Protein AF-A0A7G2IJR8-F1 (afdb_monomer_lite)

Radius of gyration: 17.32 Å; chains: 1; bounding box: 52×27×46 Å

Sequence (190 aa):
MGIRRYGFHGTSHKYVSSQLAEKLGVPLSALRVVCCHLGNGSSICAIKGGQSVNTSMGFTPQSGVMMGTRSGDIDPSILPWIALREGKTPQQLNQLLNNESGLLGVSGISPDYRDVEHAADTGNHQAALALTLFAERIRATIGSYIMQMGGLDALVFTGGIGENSARARAAICRNLNFLGLAVDEEKKSA

Secondary structure (DSSP, 8-state):
-------S-HHHHHHHHHHHHHHHTS-GGG-EEEEEE-SSS-EEEEEETTEEEEES--SSTTSSS--SS---S--TTHHHHHHHHH---HHHHHHHHHHSSHHHHHHSS-SSHHHHHHHHHTT-HHHHHHHHHHHHHHHHHHHHHHHHHTS-SEEEEEHHHHHH-HHHHHHHHTT-GGGT----GGG---

Organism: Citrobacter freundii (NCBI:txid546)

Foldseek 3Di:
DPFKFDADPPVVVLVVLCVVCVVVVHDSLCFFEWEWAADQQTKIFTRHRSDGPDMQGMSHSQAAAFHLAAAHDDDPVVQVVCCVVVVDDPVRSVCNRRGCHGLCVQQVFGSGLVRLVVCVVVPRPSSVVRLLRRLVRLLVVVVVSCVVNVHHDYYHFHHDCRPQPPPSVCSNCPPVVVRVDDDPPVPSDD

InterPro domains:
  IPR000890 Aliphatic acid kinase, short-chain [PF00871] (2-188)
  IPR000890 Aliphatic acid kinase, short-chain [PR00471] (3-16)
  IPR000890 Aliphatic acid kinase, short-chain [PR00471] (33-54)
  IPR000890 Aliphatic acid kinase, short-chain [PR00471] (130-143)
  IPR000890 Aliphatic acid kinase, short-chain [PR00471] (152-168)
  IPR000890 Aliphatic acid kinase, short-chain [PTHR21060] (1-188)
  IPR004372 Acetate/propionate kinase [MF_00020] (1-190)
  IPR023865 Aliphatic acid kinase, short-chain, conserved site [PS01076] (33-50)
  IPR043129 ATPase, nucleotide binding domain [SSF53067] (2-188)

pLDDT: m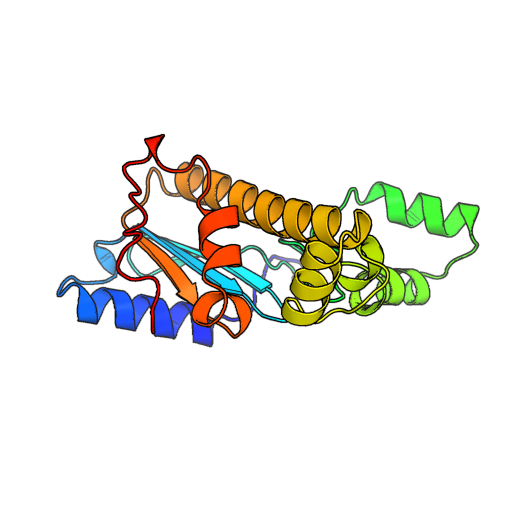ean 94.62, std 10.51, range [36.19, 98.88]

Structure (mmCIF, N/CA/C/O backbone):
data_AF-A0A7G2IJR8-F1
#
_entry.id   AF-A0A7G2IJR8-F1
#
loop_
_atom_site.group_PDB
_atom_site.id
_atom_site.type_symbol
_atom_site.label_atom_id
_atom_site.label_alt_id
_atom_site.label_comp_id
_atom_site.label_asym_id
_atom_site.label_entity_id
_atom_site.label_seq_id
_atom_site.pdbx_PDB_ins_code
_atom_site.Cartn_x
_atom_site.Cartn_y
_atom_site.Cartn_z
_atom_site.occupancy
_atom_site.B_iso_or_equiv
_atom_site.auth_seq_id
_atom_site.auth_comp_id
_atom_site.auth_asym_id
_atom_site.auth_atom_id
_atom_site.pdbx_PDB_model_num
ATOM 1 N N . MET A 1 1 ? 22.536 3.040 14.653 1.00 66.06 1 MET A N 1
ATOM 2 C CA . MET A 1 1 ? 22.171 3.475 13.283 1.00 66.06 1 MET A CA 1
ATOM 3 C C . MET A 1 1 ? 20.700 3.876 13.102 1.00 66.06 1 MET A C 1
ATOM 5 O O . MET A 1 1 ? 20.373 4.310 12.013 1.00 66.06 1 MET A O 1
ATOM 9 N N . GLY A 1 2 ? 19.803 3.801 14.100 1.00 91.44 2 GLY A N 1
ATOM 10 C CA . GLY A 1 2 ? 18.443 4.372 13.968 1.00 91.44 2 GLY A CA 1
ATOM 11 C C . GLY A 1 2 ? 17.563 3.772 12.857 1.00 91.44 2 GLY A C 1
ATOM 12 O O . GLY A 1 2 ? 16.502 4.312 12.572 1.00 91.44 2 GLY A O 1
ATOM 13 N N . ILE A 1 3 ? 17.983 2.664 12.236 1.00 96.56 3 ILE A N 1
ATOM 14 C CA . ILE A 1 3 ? 17.250 1.991 11.162 1.00 96.56 3 ILE A CA 1
ATOM 15 C C . ILE A 1 3 ? 16.033 1.314 11.777 1.00 96.56 3 ILE A C 1
ATOM 17 O O . ILE A 1 3 ? 16.154 0.394 12.584 1.00 96.56 3 ILE A O 1
ATOM 21 N N . ARG A 1 4 ? 14.858 1.802 11.400 1.00 97.19 4 ARG A N 1
ATOM 22 C CA . ARG A 1 4 ? 13.568 1.294 11.852 1.00 9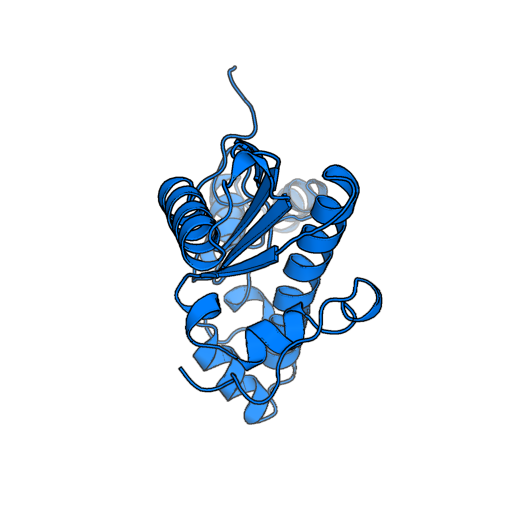7.19 4 ARG A CA 1
ATOM 23 C C . ARG A 1 4 ? 12.487 1.663 10.851 1.00 97.19 4 ARG A C 1
ATOM 25 O O . ARG A 1 4 ? 12.683 2.506 9.977 1.00 97.19 4 ARG A O 1
ATOM 32 N N . ARG A 1 5 ? 11.313 1.067 11.028 1.00 97.81 5 ARG A N 1
ATOM 33 C CA . ARG A 1 5 ? 10.088 1.547 10.394 1.00 97.81 5 ARG A CA 1
ATOM 34 C C . ARG A 1 5 ? 9.720 2.916 10.979 1.00 97.81 5 ARG A C 1
ATOM 36 O O . ARG A 1 5 ? 9.628 3.053 12.203 1.00 97.81 5 ARG A O 1
ATOM 43 N N . TYR A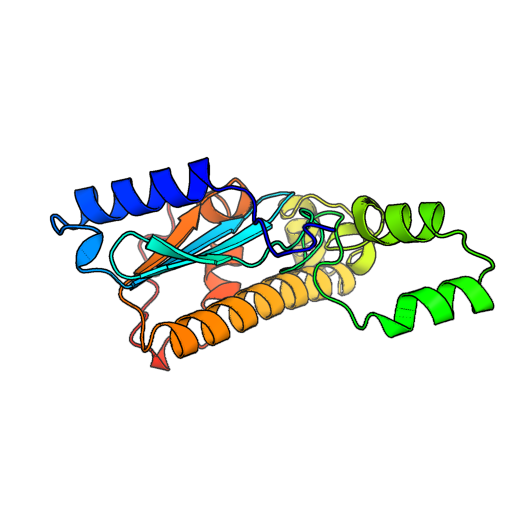 1 6 ? 9.529 3.896 10.099 1.00 98.25 6 TYR A N 1
ATOM 44 C CA . TYR A 1 6 ? 9.008 5.224 10.429 1.00 98.25 6 TYR A CA 1
ATOM 45 C C . TYR A 1 6 ? 7.553 5.358 9.981 1.00 98.25 6 TYR A C 1
ATOM 47 O O . TYR A 1 6 ? 6.701 5.732 10.782 1.00 98.25 6 TYR A O 1
ATOM 55 N N . GLY A 1 7 ? 7.268 4.986 8.731 1.00 98.00 7 GLY A N 1
ATOM 56 C CA . GLY A 1 7 ? 5.958 5.191 8.123 1.00 98.00 7 GLY A CA 1
ATOM 57 C C . GLY A 1 7 ? 5.725 6.625 7.645 1.00 98.00 7 GLY A C 1
ATOM 58 O O . GLY A 1 7 ? 6.375 7.570 8.085 1.00 98.00 7 GLY A O 1
ATOM 59 N N . PHE A 1 8 ? 4.787 6.779 6.710 1.00 98.69 8 PHE A N 1
ATOM 60 C CA . PHE A 1 8 ? 4.453 8.060 6.081 1.00 98.69 8 PHE A CA 1
ATOM 61 C C . PHE A 1 8 ? 2.939 8.164 5.846 1.00 98.69 8 PHE A C 1
ATOM 63 O O . PHE A 1 8 ? 2.191 7.213 6.079 1.00 98.69 8 PHE A O 1
ATOM 70 N N . HIS A 1 9 ? 2.492 9.341 5.402 1.00 98.62 9 HIS A N 1
ATOM 71 C CA . HIS A 1 9 ? 1.081 9.757 5.370 1.00 98.62 9 HIS A CA 1
ATOM 72 C C . HIS A 1 9 ? 0.430 9.856 6.762 1.00 98.62 9 HIS A C 1
ATOM 74 O O . HIS A 1 9 ? -0.789 9.788 6.886 1.00 98.62 9 HIS A O 1
ATOM 80 N N . GLY A 1 10 ? 1.228 10.069 7.818 1.00 98.06 10 GLY A N 1
ATOM 81 C CA . GLY A 1 10 ? 0.739 10.149 9.199 1.00 98.06 10 GLY A CA 1
ATOM 82 C C . GLY A 1 10 ? -0.349 11.208 9.409 1.00 98.06 10 GLY A C 1
ATOM 83 O O . GLY A 1 10 ? -1.343 10.926 10.068 1.00 98.06 10 GLY A O 1
ATOM 84 N N . THR A 1 11 ? -0.217 12.389 8.793 1.00 98.31 11 THR A N 1
ATOM 85 C CA . THR A 1 11 ? -1.246 13.443 8.856 1.00 98.31 11 THR A CA 1
ATOM 86 C C . THR A 1 11 ? -2.567 12.995 8.235 1.00 98.31 11 THR A C 1
ATOM 88 O O . THR A 1 11 ? -3.612 13.213 8.839 1.00 98.31 11 THR A O 1
ATOM 91 N N . SER A 1 12 ? -2.527 12.329 7.074 1.00 98.44 12 SER A N 1
ATOM 92 C CA . SER A 1 12 ? -3.737 11.817 6.419 1.00 98.44 12 SER A CA 1
ATOM 93 C C . SER A 1 12 ? -4.387 10.719 7.257 1.00 98.44 12 SER A C 1
ATOM 95 O O . SER A 1 12 ? -5.558 10.852 7.596 1.00 98.44 12 SER A O 1
ATOM 97 N N . HIS A 1 13 ? -3.620 9.705 7.681 1.00 98.56 13 HIS A N 1
ATOM 98 C CA . HIS A 1 13 ? -4.116 8.614 8.532 1.00 98.56 13 HIS A CA 1
ATOM 99 C C . HIS A 1 13 ? -4.736 9.134 9.831 1.00 98.56 13 HIS A C 1
ATOM 101 O O . HIS A 1 13 ? -5.838 8.728 10.200 1.00 98.56 13 HIS A O 1
ATOM 107 N N . LYS A 1 14 ? -4.063 10.078 10.501 1.00 98.00 14 LYS A N 1
ATOM 108 C CA . LYS A 1 14 ? -4.577 10.724 11.713 1.00 98.00 14 LYS A CA 1
ATOM 109 C C . LYS A 1 14 ? -5.890 11.450 11.428 1.00 98.00 14 LYS A C 1
ATOM 111 O O . LYS A 1 14 ? -6.868 11.193 12.117 1.00 98.00 14 LYS A O 1
ATOM 116 N N . TYR A 1 15 ? -5.921 12.306 10.409 1.00 98.12 15 TYR A N 1
ATOM 117 C CA . TYR A 1 15 ? -7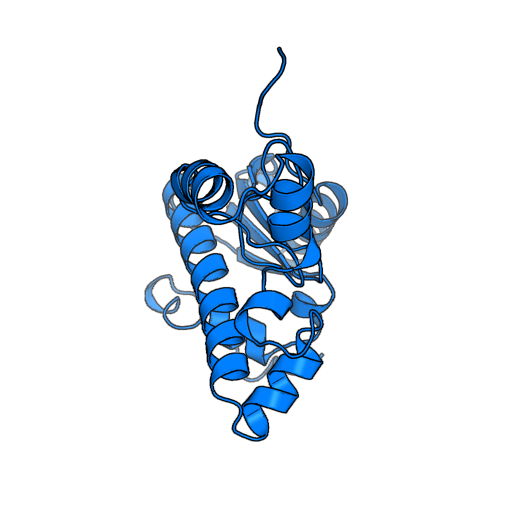.100 13.100 10.070 1.00 98.12 15 TYR A CA 1
ATOM 118 C C . TYR A 1 15 ? -8.326 12.228 9.776 1.00 98.12 15 TYR A C 1
ATOM 120 O O . TYR A 1 15 ? -9.354 12.378 10.431 1.00 98.12 15 TYR A O 1
ATOM 128 N N . VAL A 1 16 ? -8.216 11.268 8.855 1.00 97.69 16 VAL A N 1
ATOM 129 C CA . VAL A 1 16 ? -9.385 10.481 8.426 1.00 97.69 16 VAL A CA 1
ATOM 130 C C . VAL A 1 16 ? -9.886 9.526 9.506 1.00 97.69 16 VAL A C 1
ATOM 132 O O . VAL A 1 16 ? -11.087 9.289 9.599 1.00 97.69 16 VAL A O 1
ATOM 135 N N . SER A 1 17 ? -8.996 9.018 10.365 1.00 97.12 17 SER A N 1
ATOM 136 C CA . SER A 1 17 ? -9.407 8.210 11.518 1.00 97.12 17 SER A CA 1
ATOM 137 C C . SER A 1 17 ? -10.171 9.035 12.560 1.00 97.12 17 SER A C 1
ATOM 139 O O . SER A 1 17 ? -11.177 8.563 13.086 1.00 97.12 17 SER A O 1
ATOM 141 N N . SER A 1 18 ? -9.769 10.288 12.799 1.00 97.00 18 SER A N 1
ATOM 142 C CA . SER A 1 18 ? -10.520 11.212 13.655 1.00 97.00 18 SER A CA 1
ATOM 143 C C . SER A 1 18 ? -11.887 11.560 13.063 1.00 97.00 18 SER A C 1
ATOM 145 O O . SER A 1 18 ? -12.883 11.479 13.776 1.00 97.00 18 SER A O 1
ATOM 147 N N . GLN A 1 19 ? -11.955 11.868 11.761 1.00 97.88 19 GLN A N 1
ATOM 148 C CA . GLN A 1 19 ? -13.231 12.143 11.084 1.00 97.88 19 GLN A CA 1
ATOM 149 C C . GLN A 1 19 ? -14.177 10.936 11.120 1.00 97.88 19 GLN A C 1
ATOM 151 O O . GLN A 1 19 ? -15.385 11.102 11.275 1.00 97.88 19 GLN A O 1
ATOM 156 N N . LEU A 1 20 ? -13.650 9.712 10.990 1.00 96.69 20 LEU A N 1
ATOM 157 C CA . LEU A 1 20 ? -14.445 8.493 11.140 1.00 96.69 20 LEU A CA 1
ATOM 158 C C . LEU A 1 20 ? -15.064 8.407 12.541 1.00 96.69 20 LEU A C 1
ATOM 160 O O . LEU A 1 20 ? -16.259 8.154 12.656 1.00 96.69 20 LEU A O 1
ATOM 164 N N . ALA A 1 21 ? -14.262 8.606 13.590 1.00 96.94 21 ALA A N 1
ATOM 165 C CA . ALA A 1 21 ? -14.729 8.545 14.974 1.00 96.94 21 ALA A CA 1
ATOM 166 C C . ALA A 1 21 ? -15.828 9.586 15.251 1.00 96.94 21 ALA A C 1
ATOM 168 O O . ALA A 1 21 ? -16.873 9.246 15.805 1.00 96.94 21 ALA A O 1
ATOM 169 N N . GLU A 1 22 ? -15.633 10.822 14.780 1.00 97.12 22 GLU A N 1
ATOM 170 C CA . GLU A 1 22 ? -16.641 11.887 14.846 1.00 97.12 22 GLU A CA 1
ATOM 171 C C . GLU A 1 22 ? -17.940 11.474 14.140 1.00 97.12 22 GLU A C 1
ATOM 173 O O . GLU A 1 22 ? -19.017 11.542 14.730 1.00 97.12 22 GLU A O 1
ATOM 178 N N . LYS A 1 23 ? -17.842 10.956 12.909 1.00 95.69 23 LYS A N 1
ATOM 179 C CA . LYS A 1 23 ? -18.999 10.520 12.116 1.00 95.69 23 LYS A CA 1
ATOM 180 C C . LYS A 1 23 ? -19.767 9.360 12.753 1.00 95.69 23 LYS A C 1
ATOM 182 O O . LYS A 1 23 ? -20.978 9.265 12.577 1.00 95.69 23 LYS A O 1
ATOM 187 N N . LEU A 1 24 ? -19.074 8.468 13.458 1.00 94.69 24 LEU A N 1
ATOM 188 C CA . LEU A 1 24 ? -19.683 7.337 14.160 1.00 94.69 24 LEU A CA 1
ATOM 189 C C . LEU A 1 24 ? -20.209 7.706 15.556 1.00 94.69 24 LEU A C 1
ATOM 191 O O . LEU A 1 24 ? -20.893 6.890 16.168 1.00 94.69 24 LEU A O 1
ATOM 195 N N . GLY A 1 25 ? -19.896 8.899 16.074 1.00 96.94 25 GLY A N 1
ATOM 196 C CA . GLY A 1 25 ? -20.295 9.316 17.420 1.00 96.94 25 GLY A CA 1
ATOM 197 C C . GLY A 1 25 ? -19.643 8.494 18.538 1.00 96.94 25 GLY A C 1
ATOM 198 O O . GLY A 1 25 ? -20.196 8.398 19.632 1.00 96.94 25 GLY A O 1
ATOM 199 N N . VAL A 1 26 ? -18.482 7.883 18.277 1.00 97.00 26 VAL A N 1
ATOM 200 C CA . VAL A 1 26 ? -17.744 7.054 19.245 1.00 97.00 26 VAL A CA 1
ATOM 201 C C . VAL A 1 26 ? -16.284 7.497 19.319 1.00 97.00 26 VAL A C 1
ATOM 203 O O . VAL A 1 26 ? -15.721 7.939 18.318 1.00 97.00 26 VAL A O 1
ATOM 206 N N . PRO A 1 27 ? -15.619 7.383 20.480 1.00 97.38 27 PRO A N 1
ATOM 207 C CA . PRO A 1 27 ? -14.219 7.766 20.583 1.00 97.38 27 PRO A CA 1
ATOM 208 C C . PRO A 1 27 ? -13.331 6.820 19.763 1.00 97.38 27 PRO A C 1
ATOM 210 O O . PRO A 1 27 ? -13.512 5.604 19.784 1.00 97.38 27 PRO A O 1
ATOM 213 N N . LEU A 1 28 ? -12.296 7.359 19.107 1.00 96.38 28 LEU A N 1
ATOM 214 C CA . LEU A 1 28 ? -11.336 6.552 18.336 1.00 96.38 28 LEU A CA 1
ATOM 215 C C . LEU A 1 28 ? -10.614 5.499 19.204 1.00 96.38 28 LEU A C 1
ATOM 217 O O . LEU A 1 28 ? -10.156 4.475 18.697 1.00 96.38 28 LEU A O 1
ATOM 221 N N . SER A 1 29 ? -10.545 5.716 20.523 1.00 97.81 29 SER A N 1
ATOM 222 C CA . SER A 1 29 ? -10.024 4.745 21.494 1.00 97.81 29 SER A CA 1
ATOM 223 C C . SER A 1 29 ? -10.850 3.457 21.602 1.00 97.81 29 SER A C 1
ATOM 225 O O . SER A 1 29 ? -10.331 2.455 22.087 1.00 97.81 29 SER A O 1
ATOM 227 N N . ALA A 1 30 ? -12.095 3.456 21.124 1.00 97.31 30 ALA A N 1
ATOM 228 C CA . ALA A 1 30 ? -12.965 2.284 21.084 1.00 97.31 30 ALA A CA 1
ATOM 229 C C . ALA A 1 30 ? -12.900 1.518 19.748 1.00 97.31 30 ALA A C 1
ATOM 231 O O . ALA A 1 30 ? -13.608 0.528 19.592 1.00 97.31 30 ALA A O 1
ATOM 232 N N . LEU A 1 31 ? -12.080 1.960 18.785 1.00 97.56 31 LEU A N 1
ATOM 233 C CA . LEU A 1 31 ? -12.084 1.435 17.417 1.00 97.56 31 LEU A CA 1
ATOM 234 C C . LEU A 1 31 ? -10.783 0.713 17.030 1.00 97.56 31 LEU A C 1
ATOM 236 O O . LEU A 1 31 ? -9.675 1.079 17.443 1.00 97.56 31 LEU A O 1
ATOM 240 N N . ARG A 1 32 ? -10.935 -0.281 16.153 1.00 97.75 32 ARG A N 1
ATOM 241 C CA . ARG A 1 32 ? -9.904 -0.922 15.328 1.00 97.75 32 ARG A CA 1
ATOM 242 C C . ARG A 1 32 ? -10.160 -0.546 13.873 1.00 97.75 32 ARG A C 1
ATOM 244 O O . ARG A 1 32 ? -11.121 -1.001 13.255 1.00 97.75 32 ARG A O 1
ATOM 251 N N . VAL A 1 33 ? -9.297 0.288 13.319 1.00 98.00 33 VAL A N 1
ATOM 252 C CA . VAL A 1 33 ? -9.458 0.870 11.988 1.00 98.00 33 VAL A CA 1
ATOM 253 C C . VAL A 1 33 ? -8.285 0.461 11.114 1.00 98.00 33 VAL A C 1
ATOM 255 O O . VAL A 1 33 ? -7.129 0.591 11.515 1.00 98.00 33 VAL A O 1
ATOM 258 N N . VAL A 1 34 ? -8.571 0.008 9.897 1.00 98.44 34 VAL A N 1
ATOM 259 C CA . VAL A 1 34 ? -7.568 -0.025 8.829 1.00 98.44 34 VAL A CA 1
ATOM 260 C C . VAL A 1 34 ? -7.823 1.159 7.909 1.00 98.44 34 VAL A C 1
ATOM 262 O O . VAL A 1 34 ? -8.907 1.299 7.352 1.00 98.44 34 VAL A O 1
ATOM 265 N N . CYS A 1 35 ? -6.825 2.023 7.759 1.00 98.38 35 CYS A N 1
ATOM 266 C CA . CYS A 1 35 ? -6.880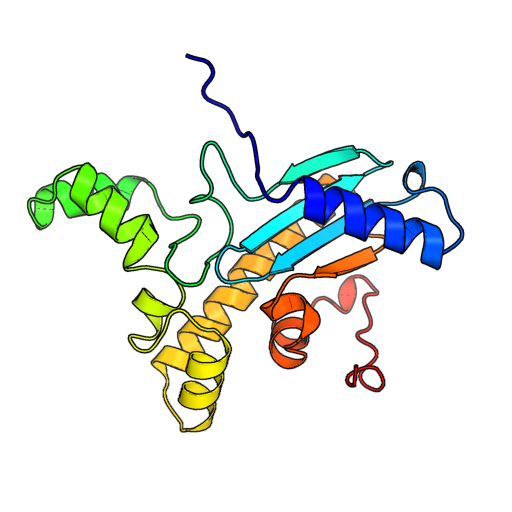 3.170 6.866 1.00 98.38 35 CYS A CA 1
ATOM 267 C C . CYS A 1 35 ? -6.012 2.931 5.630 1.00 98.38 35 CYS A C 1
ATOM 269 O O . CYS A 1 35 ? -4.817 2.654 5.738 1.00 98.38 35 CYS A O 1
ATOM 271 N N . CYS A 1 36 ? -6.612 3.058 4.454 1.00 98.69 36 CYS A N 1
ATOM 272 C CA . CYS A 1 36 ? -5.989 2.915 3.150 1.00 98.69 36 CYS A CA 1
ATOM 273 C C . CYS A 1 36 ? -5.861 4.299 2.503 1.00 98.69 36 CYS A C 1
ATOM 275 O O . CYS A 1 36 ? -6.810 4.793 1.894 1.00 98.69 36 CYS A O 1
ATOM 277 N N . HIS A 1 37 ? -4.684 4.919 2.619 1.00 98.75 37 HIS A N 1
ATOM 278 C CA . HIS A 1 37 ? -4.355 6.119 1.852 1.00 98.75 37 HIS A CA 1
ATOM 279 C C . HIS A 1 37 ? -3.836 5.685 0.483 1.00 98.75 37 HIS A C 1
ATOM 281 O O . HIS A 1 37 ? -2.708 5.197 0.380 1.00 98.75 37 HIS A O 1
ATOM 287 N N . LEU A 1 38 ? -4.665 5.829 -0.550 1.00 98.69 38 LEU A N 1
ATOM 288 C CA . LEU A 1 38 ? -4.390 5.347 -1.898 1.00 98.69 38 LEU A CA 1
ATOM 289 C C . LEU A 1 38 ? -4.255 6.524 -2.867 1.00 98.69 38 LEU A C 1
ATOM 291 O O . LEU A 1 38 ? -5.223 7.214 -3.183 1.00 98.69 38 LEU A O 1
ATOM 295 N N . GLY A 1 39 ? -3.043 6.727 -3.363 1.00 97.25 39 GLY A N 1
ATOM 296 C CA . GLY A 1 39 ? -2.689 7.711 -4.382 1.00 97.25 39 GLY A CA 1
ATOM 297 C C . GLY A 1 39 ? -1.467 7.233 -5.166 1.00 97.25 39 GLY A C 1
ATOM 298 O O . GLY A 1 39 ? -1.113 6.053 -5.111 1.00 97.25 39 GLY A O 1
ATOM 299 N N . ASN A 1 40 ? -0.772 8.144 -5.856 1.00 95.06 40 ASN A N 1
ATOM 300 C CA . ASN A 1 40 ? 0.464 7.782 -6.565 1.00 95.06 40 ASN A CA 1
ATOM 301 C C . ASN A 1 40 ? 1.524 7.206 -5.599 1.00 95.06 40 ASN A C 1
ATOM 303 O O . ASN A 1 40 ? 2.208 6.238 -5.916 1.00 95.06 40 ASN A O 1
ATOM 307 N N . GLY A 1 41 ? 1.588 7.738 -4.372 1.00 97.75 41 GLY A N 1
ATOM 308 C CA . GLY A 1 41 ? 2.126 7.029 -3.211 1.00 97.75 41 GLY A CA 1
ATOM 309 C C . GLY A 1 41 ? 0.984 6.441 -2.385 1.00 97.75 41 GLY A C 1
ATOM 310 O O . GLY A 1 41 ? 0.023 7.145 -2.092 1.00 97.75 41 GLY A O 1
ATOM 311 N N . SER A 1 42 ? 1.092 5.174 -1.984 1.00 98.69 42 SER A N 1
ATOM 312 C CA . SER A 1 42 ? 0.031 4.482 -1.244 1.00 98.69 42 SER A CA 1
ATOM 313 C C . SER A 1 42 ? 0.556 3.869 0.051 1.00 98.69 42 SER A C 1
ATOM 315 O O . SER A 1 42 ? 1.602 3.223 0.057 1.00 98.69 42 SER A O 1
ATOM 317 N N . SER A 1 43 ? -0.154 4.065 1.164 1.00 98.81 43 SER A N 1
ATOM 318 C CA . SER A 1 43 ? 0.174 3.406 2.432 1.00 98.81 43 SER A CA 1
ATOM 319 C C . SER A 1 43 ? -1.062 2.980 3.215 1.00 98.81 43 SER A C 1
ATOM 321 O O . SER A 1 43 ? -2.103 3.636 3.193 1.00 98.81 43 SER A O 1
ATOM 323 N N . ILE A 1 44 ? -0.923 1.866 3.929 1.00 98.88 44 ILE A N 1
ATOM 324 C CA . ILE A 1 44 ? -1.959 1.297 4.790 1.00 98.88 44 ILE A CA 1
ATOM 325 C C . ILE A 1 44 ? -1.537 1.497 6.243 1.00 98.88 44 ILE A C 1
ATOM 327 O O . ILE A 1 44 ? -0.357 1.352 6.566 1.00 98.88 44 ILE A O 1
ATOM 331 N N . CYS A 1 45 ? -2.474 1.828 7.121 1.00 98.88 45 CYS A N 1
ATOM 332 C CA . CYS A 1 45 ? -2.230 2.023 8.546 1.00 98.88 45 CYS A CA 1
ATOM 333 C C . CYS A 1 45 ? -3.232 1.220 9.374 1.00 98.88 45 CYS A C 1
ATOM 335 O O . CYS A 1 45 ? -4.432 1.265 9.110 1.00 98.88 45 CYS A O 1
ATOM 337 N N . ALA A 1 46 ? -2.733 0.493 10.369 1.00 98.75 46 ALA A N 1
ATOM 338 C CA . ALA A 1 46 ? -3.528 -0.161 11.396 1.00 98.75 46 ALA A CA 1
ATOM 339 C C . ALA A 1 46 ? -3.598 0.755 12.618 1.00 98.75 46 ALA A C 1
ATOM 341 O O . ALA A 1 46 ? -2.566 1.095 13.203 1.00 98.75 46 ALA A O 1
ATOM 342 N N . ILE A 1 47 ? -4.807 1.138 13.012 1.00 98.75 47 ILE A N 1
ATOM 343 C CA . ILE A 1 47 ? -5.067 2.028 14.139 1.00 98.75 47 ILE A CA 1
ATOM 344 C C . ILE A 1 47 ? -5.921 1.268 15.147 1.00 98.75 47 ILE A C 1
ATOM 346 O O . ILE A 1 47 ? -7.042 0.875 14.839 1.00 98.75 47 ILE A O 1
ATOM 350 N N . LYS A 1 48 ? -5.406 1.067 16.358 1.00 98.44 48 LYS A N 1
ATOM 351 C CA . LYS A 1 48 ? -6.112 0.372 17.438 1.00 98.44 48 LYS A CA 1
ATOM 352 C C . LYS A 1 48 ? -6.123 1.252 18.671 1.00 98.44 48 LYS A C 1
ATOM 354 O O . LYS A 1 48 ? -5.068 1.669 19.145 1.00 98.44 48 LYS A O 1
ATOM 359 N N . GLY A 1 49 ? -7.315 1.545 19.176 1.00 97.12 49 GLY A N 1
ATOM 360 C CA . GLY A 1 49 ? -7.471 2.365 20.371 1.00 97.12 49 GLY A CA 1
ATOM 361 C C . GLY A 1 49 ? -6.882 3.770 20.217 1.00 97.12 49 GLY A C 1
ATOM 362 O O . GLY A 1 49 ? -6.232 4.274 21.129 1.00 97.12 49 GLY A O 1
ATOM 363 N N . GLY A 1 50 ? -7.074 4.402 19.056 1.00 96.06 50 GLY A N 1
ATOM 364 C CA . GLY A 1 50 ? -6.554 5.747 18.783 1.00 96.06 50 GLY A CA 1
ATOM 365 C C . GLY A 1 50 ? -5.066 5.834 18.458 1.00 96.06 50 GLY A C 1
ATOM 366 O O . GLY A 1 50 ? -4.572 6.935 18.225 1.00 96.06 50 GLY A O 1
ATOM 367 N N . GLN A 1 51 ? -4.348 4.711 18.404 1.00 97.94 51 GLN A N 1
ATOM 368 C CA . GLN A 1 51 ? -2.911 4.692 18.143 1.00 97.94 51 GLN A CA 1
ATOM 369 C C . GLN A 1 51 ? -2.582 3.917 16.871 1.00 97.94 51 GLN A C 1
ATOM 371 O O . GLN A 1 51 ? -3.127 2.842 16.629 1.00 97.94 51 GLN A O 1
ATOM 376 N N . SER A 1 52 ? -1.654 4.449 16.074 1.00 98.25 52 SER A N 1
ATOM 377 C CA . SER A 1 52 ? -1.062 3.728 14.945 1.00 98.25 52 SER A CA 1
ATOM 378 C C . SER A 1 52 ? -0.205 2.579 15.475 1.00 98.25 52 SER A C 1
ATOM 380 O O . SER A 1 52 ? 0.886 2.814 15.993 1.00 98.25 52 SER A O 1
ATOM 382 N N . VAL A 1 53 ? -0.677 1.343 15.320 1.00 98.25 53 VAL A N 1
ATOM 383 C CA . VAL A 1 53 ? 0.025 0.131 15.775 1.00 98.25 53 VAL A CA 1
ATOM 384 C C . VAL A 1 53 ? 0.844 -0.532 14.667 1.00 98.25 53 VAL A C 1
ATOM 386 O O . VAL A 1 53 ? 1.793 -1.253 14.963 1.00 98.25 53 VAL A O 1
ATOM 389 N N . ASN A 1 54 ? 0.526 -0.270 13.393 1.00 98.38 54 ASN A N 1
ATOM 390 C CA . ASN A 1 54 ? 1.344 -0.684 12.251 1.00 98.38 54 ASN A CA 1
ATOM 391 C C . ASN A 1 54 ? 1.097 0.214 11.025 1.00 98.38 54 ASN A C 1
ATOM 393 O O . ASN A 1 54 ? 0.037 0.820 10.895 1.00 98.38 54 ASN A O 1
ATOM 397 N N . THR A 1 55 ? 2.060 0.289 10.107 1.00 98.69 55 THR A N 1
ATOM 398 C CA . THR A 1 55 ? 1.937 1.025 8.842 1.00 98.69 55 THR A CA 1
ATOM 399 C C . THR A 1 55 ? 2.807 0.413 7.747 1.00 98.69 55 THR A C 1
ATOM 401 O O . THR A 1 55 ? 3.884 -0.114 8.028 1.00 98.69 55 THR A O 1
ATOM 404 N N . SER A 1 56 ? 2.341 0.446 6.496 1.00 98.69 56 SER A N 1
ATOM 405 C CA . SER A 1 56 ? 2.924 -0.360 5.417 1.00 98.69 56 SER A CA 1
ATOM 406 C C . SER A 1 56 ? 4.267 0.176 4.939 1.00 98.69 56 SER A C 1
ATOM 408 O O . SER A 1 56 ? 5.159 -0.609 4.633 1.00 98.69 56 SER A O 1
ATOM 410 N N . MET A 1 57 ? 4.446 1.499 4.933 1.00 98.69 57 MET A N 1
ATOM 411 C CA . MET A 1 57 ? 5.729 2.103 4.581 1.00 98.69 57 MET A CA 1
ATOM 412 C C . MET A 1 57 ? 6.760 1.921 5.695 1.00 98.69 57 MET A C 1
ATOM 414 O O . MET A 1 57 ? 6.431 1.872 6.882 1.00 98.69 57 MET A O 1
ATOM 418 N N . GLY A 1 58 ? 8.016 1.783 5.281 1.00 98.12 58 GLY A N 1
ATOM 419 C CA . GLY A 1 58 ? 9.116 1.317 6.113 1.00 98.12 58 GLY A CA 1
ATOM 420 C C . GLY A 1 58 ? 9.997 2.445 6.636 1.00 98.12 58 GLY A C 1
ATOM 421 O O . GLY A 1 58 ? 9.528 3.449 7.177 1.00 98.12 58 GLY A O 1
ATOM 422 N N . PHE A 1 59 ? 11.305 2.245 6.474 1.00 98.00 59 PHE A N 1
ATOM 423 C CA . PHE A 1 59 ? 12.317 3.285 6.659 1.00 98.00 59 PHE A CA 1
ATOM 424 C C . PHE A 1 59 ? 12.139 4.428 5.644 1.00 98.00 59 PHE A C 1
ATOM 426 O O . PHE A 1 59 ? 12.305 5.595 5.982 1.00 98.00 59 PHE A O 1
ATOM 433 N N . THR A 1 60 ? 11.729 4.085 4.421 1.00 98.06 60 THR A N 1
ATOM 434 C CA . THR A 1 60 ? 11.402 5.016 3.335 1.00 98.06 60 THR A CA 1
ATOM 435 C C . THR A 1 60 ? 9.974 4.771 2.828 1.00 98.06 60 THR A C 1
ATOM 437 O O . THR A 1 60 ? 9.361 3.750 3.171 1.00 98.06 60 THR A O 1
ATOM 440 N N . PRO A 1 61 ? 9.441 5.655 1.966 1.00 98.12 61 PRO A N 1
ATOM 441 C CA . PRO A 1 61 ? 8.157 5.444 1.300 1.00 98.12 61 PRO A CA 1
ATOM 442 C C . PRO A 1 61 ? 8.134 4.310 0.258 1.00 98.12 61 PRO A C 1
ATOM 444 O O . PRO A 1 61 ? 7.139 4.184 -0.448 1.00 98.12 61 PRO A O 1
ATOM 447 N N . GLN A 1 62 ? 9.213 3.534 0.091 1.00 97.94 62 GLN A N 1
ATOM 448 C CA . GLN A 1 62 ? 9.285 2.472 -0.920 1.00 97.94 62 GLN A CA 1
ATOM 449 C C . GLN A 1 62 ? 8.563 1.188 -0.474 1.00 97.94 62 GLN A C 1
ATOM 451 O O . GLN A 1 62 ? 7.890 0.572 -1.294 1.00 97.94 62 GLN A O 1
ATOM 456 N N . SER A 1 63 ? 8.694 0.796 0.799 1.00 97.38 63 SER A N 1
ATOM 457 C CA . SER A 1 63 ? 8.142 -0.469 1.315 1.00 97.38 63 SER A CA 1
ATOM 458 C C . SER A 1 63 ? 6.615 -0.425 1.435 1.00 97.38 63 SER A C 1
ATOM 460 O O . SER A 1 63 ? 6.007 0.644 1.561 1.00 97.38 63 SER A O 1
ATOM 462 N N . GLY A 1 64 ? 5.999 -1.602 1.429 1.00 98.00 64 GLY A N 1
ATOM 463 C CA . GLY A 1 64 ? 4.574 -1.818 1.602 1.00 98.00 64 GLY A CA 1
ATOM 464 C C . GLY A 1 64 ? 3.898 -2.230 0.302 1.00 98.00 64 GLY A C 1
ATOM 465 O O . GLY A 1 64 ? 4.328 -3.149 -0.391 1.00 98.00 64 GLY A O 1
ATOM 466 N N . VAL A 1 65 ? 2.791 -1.567 -0.015 1.00 98.56 65 VAL A N 1
ATOM 467 C CA . VAL A 1 65 ? 1.961 -1.916 -1.172 1.00 98.56 65 VAL A CA 1
ATOM 468 C C . VAL A 1 65 ? 2.558 -1.394 -2.478 1.00 98.56 65 VAL A C 1
ATOM 470 O O . VAL A 1 65 ? 3.327 -0.433 -2.484 1.00 98.56 65 VAL A O 1
ATOM 473 N N . MET A 1 66 ? 2.164 -2.015 -3.591 1.00 98.50 66 MET A N 1
ATOM 474 C CA . MET A 1 66 ? 2.429 -1.498 -4.935 1.00 98.50 66 MET A CA 1
ATOM 475 C C . MET A 1 66 ? 1.857 -0.078 -5.079 1.00 98.50 66 MET A C 1
ATOM 477 O O . MET A 1 66 ? 0.776 0.209 -4.564 1.00 98.50 66 MET A O 1
ATOM 481 N N . MET A 1 67 ? 2.572 0.807 -5.776 1.00 98.69 67 MET A N 1
ATOM 482 C CA . MET A 1 67 ? 2.165 2.204 -5.992 1.00 98.69 67 MET A CA 1
ATOM 483 C C . MET A 1 67 ? 2.248 2.563 -7.484 1.00 98.69 67 MET A C 1
ATOM 485 O O . MET A 1 67 ? 2.418 1.670 -8.310 1.00 98.69 67 MET A O 1
ATOM 489 N N . GLY A 1 68 ? 2.142 3.846 -7.851 1.00 98.56 68 GLY A N 1
ATOM 490 C CA . GLY A 1 68 ? 2.182 4.252 -9.263 1.00 98.56 68 GLY A CA 1
ATOM 491 C C . GLY A 1 68 ? 3.501 3.889 -9.947 1.00 98.56 68 GLY A C 1
ATOM 492 O O . GLY A 1 68 ? 3.503 3.141 -10.918 1.00 98.56 68 GLY A O 1
ATOM 493 N N . THR A 1 69 ? 4.627 4.345 -9.393 1.00 98.75 69 THR A N 1
ATOM 494 C CA . THR A 1 69 ? 5.978 4.031 -9.909 1.00 98.75 69 THR A CA 1
ATOM 495 C C . THR A 1 69 ? 6.837 3.203 -8.955 1.00 98.75 69 THR A C 1
ATOM 497 O O . THR A 1 69 ? 7.935 2.778 -9.315 1.00 98.75 69 THR A O 1
ATOM 500 N N . ARG A 1 70 ? 6.374 2.997 -7.714 1.00 98.81 70 ARG A N 1
ATOM 501 C CA . ARG A 1 70 ? 7.125 2.257 -6.692 1.00 98.81 70 ARG A CA 1
ATOM 502 C C . ARG A 1 70 ? 6.695 0.803 -6.644 1.00 98.81 70 ARG A C 1
ATOM 504 O O . ARG A 1 70 ? 5.498 0.510 -6.664 1.00 98.81 70 ARG A O 1
ATOM 511 N N . SER A 1 71 ? 7.667 -0.093 -6.511 1.00 98.56 71 SER A N 1
ATOM 512 C CA . SER A 1 71 ? 7.412 -1.537 -6.475 1.00 98.56 71 SER A CA 1
ATOM 513 C C . SER A 1 71 ? 6.573 -1.977 -5.272 1.00 98.56 71 SER A C 1
ATOM 515 O O . SER A 1 71 ? 5.789 -2.915 -5.391 1.00 98.56 71 SER A O 1
ATOM 517 N N . GLY A 1 72 ? 6.737 -1.317 -4.121 1.00 98.50 72 GLY A N 1
ATOM 518 C CA . GLY A 1 72 ? 6.341 -1.901 -2.843 1.00 98.50 72 GLY A CA 1
ATOM 519 C C . GLY A 1 72 ? 7.290 -3.031 -2.437 1.00 98.50 72 GLY A C 1
ATOM 520 O O . GLY A 1 72 ? 8.430 -3.114 -2.909 1.00 98.50 72 GLY A O 1
ATOM 521 N N . ASP A 1 73 ? 6.814 -3.912 -1.565 1.00 98.00 73 ASP A N 1
ATOM 522 C CA . ASP A 1 73 ? 7.594 -5.040 -1.065 1.00 98.00 73 ASP A CA 1
ATOM 523 C C . ASP A 1 73 ? 7.926 -6.050 -2.179 1.00 98.00 73 ASP A C 1
ATOM 525 O O . ASP A 1 73 ? 7.064 -6.486 -2.947 1.00 98.00 73 ASP A O 1
ATOM 529 N N . ILE A 1 74 ? 9.198 -6.448 -2.224 1.00 97.56 74 ILE A N 1
ATOM 530 C CA . ILE A 1 74 ? 9.770 -7.446 -3.136 1.00 97.56 74 ILE A CA 1
ATOM 531 C C . ILE A 1 74 ? 10.702 -8.378 -2.355 1.00 97.56 74 ILE A C 1
ATOM 533 O O . ILE A 1 74 ? 11.081 -8.065 -1.225 1.00 97.56 74 ILE A O 1
ATOM 537 N N . ASP A 1 75 ? 11.114 -9.494 -2.960 1.00 98.06 75 ASP A N 1
ATOM 538 C CA . ASP A 1 75 ? 12.228 -10.287 -2.432 1.00 98.06 75 ASP A CA 1
ATOM 539 C C . ASP A 1 75 ? 13.523 -9.451 -2.494 1.00 98.06 75 ASP A C 1
ATOM 541 O O . ASP A 1 75 ? 13.950 -9.077 -3.594 1.00 98.06 75 ASP A O 1
ATOM 545 N N . PRO A 1 76 ? 14.174 -9.155 -1.351 1.00 97.00 76 PRO A N 1
ATOM 546 C CA . PRO A 1 76 ? 15.419 -8.391 -1.332 1.00 97.00 76 PRO A CA 1
ATOM 547 C C . PRO A 1 76 ? 16.537 -9.024 -2.171 1.00 97.00 76 PRO A C 1
ATOM 549 O O . PRO A 1 76 ? 17.405 -8.306 -2.667 1.00 97.00 76 PRO A O 1
ATOM 552 N N . SER A 1 77 ? 16.506 -10.345 -2.367 1.00 98.00 77 SER A N 1
ATOM 553 C CA . SER A 1 77 ? 17.504 -11.109 -3.127 1.00 98.00 77 SER A CA 1
ATOM 554 C C . SER A 1 77 ? 17.490 -10.793 -4.626 1.00 98.00 77 SER A C 1
ATOM 556 O O . SER A 1 77 ? 18.484 -11.034 -5.310 1.00 98.00 77 SER A O 1
ATOM 558 N N . ILE A 1 78 ? 16.409 -10.196 -5.144 1.00 97.25 78 ILE A N 1
ATOM 559 C CA . ILE A 1 78 ? 16.322 -9.757 -6.544 1.00 97.25 78 ILE A CA 1
ATOM 560 C C . ILE A 1 78 ? 17.329 -8.633 -6.829 1.00 97.25 78 ILE A C 1
ATOM 562 O O . ILE A 1 78 ? 17.917 -8.594 -7.905 1.00 97.25 78 ILE A O 1
ATOM 566 N N . LEU A 1 79 ? 17.585 -7.742 -5.868 1.00 97.62 79 LEU A N 1
ATOM 567 C CA . LEU A 1 79 ? 18.468 -6.587 -6.063 1.00 97.62 79 LEU A CA 1
ATOM 568 C C . LEU A 1 79 ? 19.927 -6.966 -6.366 1.00 97.62 79 LEU A C 1
ATOM 570 O O . LEU A 1 79 ? 20.434 -6.524 -7.399 1.00 97.62 79 LEU A O 1
ATOM 574 N N . PRO A 1 80 ? 20.617 -7.789 -5.549 1.00 98.00 80 PRO A N 1
ATOM 575 C CA . PRO A 1 80 ? 21.966 -8.234 -5.887 1.00 98.00 80 PRO A CA 1
ATOM 576 C C . PRO A 1 80 ? 21.983 -9.102 -7.148 1.00 98.00 80 PRO A C 1
ATOM 578 O O . PRO A 1 80 ? 22.941 -9.033 -7.913 1.00 98.00 80 PRO A O 1
ATOM 581 N N . TRP A 1 81 ? 20.926 -9.878 -7.413 1.00 98.12 81 TRP A N 1
ATOM 582 C CA . TRP A 1 81 ? 20.838 -10.663 -8.642 1.00 98.12 81 TRP A CA 1
ATOM 583 C C . TRP A 1 81 ? 20.817 -9.766 -9.888 1.00 98.12 81 TRP A C 1
ATOM 585 O O . TRP A 1 81 ? 21.621 -9.979 -10.794 1.00 98.12 81 TRP A O 1
ATOM 595 N N . ILE A 1 82 ? 19.973 -8.725 -9.912 1.00 97.38 82 ILE A N 1
ATOM 596 C CA . ILE A 1 82 ? 19.917 -7.750 -11.015 1.00 97.38 82 ILE A CA 1
ATOM 597 C C . ILE A 1 82 ? 21.241 -6.986 -11.118 1.00 97.38 82 ILE A C 1
ATOM 599 O O . ILE A 1 82 ? 21.756 -6.823 -12.221 1.00 97.38 82 ILE A O 1
ATOM 603 N N . ALA A 1 83 ? 21.825 -6.552 -9.994 1.00 98.25 83 ALA A N 1
ATOM 604 C CA . ALA A 1 83 ? 23.121 -5.867 -9.999 1.00 98.25 83 ALA A CA 1
ATOM 605 C C . ALA A 1 83 ? 24.195 -6.690 -10.721 1.00 98.25 83 ALA A C 1
ATOM 607 O O . ALA A 1 83 ? 24.912 -6.168 -11.570 1.00 98.25 83 ALA A O 1
ATOM 608 N N . LEU A 1 84 ? 24.280 -7.986 -10.408 1.00 98.06 84 LEU A N 1
ATOM 609 C CA . LEU A 1 84 ? 25.272 -8.887 -10.991 1.00 98.06 84 LEU A CA 1
ATOM 610 C C . LEU A 1 84 ? 24.958 -9.254 -12.446 1.00 98.06 84 LEU A C 1
ATOM 612 O O . LEU A 1 84 ? 25.878 -9.412 -13.243 1.00 98.06 84 LEU A O 1
ATOM 616 N N . ARG A 1 85 ? 23.677 -9.408 -12.799 1.00 97.88 85 ARG A N 1
ATOM 617 C CA . ARG A 1 85 ? 23.250 -9.815 -14.147 1.00 97.88 85 ARG A CA 1
ATOM 618 C C . ARG A 1 85 ? 23.274 -8.682 -15.163 1.00 97.88 85 ARG A C 1
ATOM 620 O O . ARG A 1 85 ? 23.650 -8.917 -16.305 1.00 97.88 85 ARG A O 1
ATOM 627 N N . GLU A 1 86 ? 22.870 -7.485 -14.757 1.00 97.19 86 GLU A N 1
ATOM 628 C CA . GLU A 1 86 ? 22.708 -6.324 -15.640 1.00 97.19 86 GLU A CA 1
ATOM 629 C C . GLU A 1 86 ? 23.765 -5.238 -15.395 1.00 97.19 86 GLU A C 1
ATOM 631 O O . GLU A 1 86 ? 23.734 -4.189 -16.034 1.00 97.19 86 GLU A O 1
ATOM 636 N N . GLY A 1 87 ? 24.692 -5.453 -14.455 1.00 97.50 87 GLY A N 1
ATOM 637 C CA . GLY A 1 87 ? 25.722 -4.471 -14.106 1.00 97.50 87 GLY A CA 1
ATOM 638 C C . GLY A 1 87 ? 25.164 -3.194 -13.468 1.00 97.50 87 GLY A C 1
ATOM 639 O O . GLY A 1 87 ? 25.807 -2.147 -13.543 1.00 97.50 87 GLY A O 1
ATOM 640 N N . LYS A 1 88 ? 23.963 -3.246 -12.871 1.00 97.81 88 LYS A N 1
ATOM 641 C CA . LYS A 1 88 ? 23.314 -2.064 -12.282 1.00 97.81 88 LYS A CA 1
ATOM 642 C C . LYS A 1 88 ? 23.968 -1.646 -10.967 1.00 97.81 88 LYS A C 1
ATOM 644 O O . LYS A 1 88 ? 24.199 -2.460 -10.074 1.00 97.81 88 LYS A O 1
ATOM 649 N N . THR A 1 89 ? 24.187 -0.343 -10.815 1.00 98.44 89 THR A N 1
ATOM 650 C CA . THR A 1 89 ? 24.657 0.264 -9.565 1.00 98.44 89 THR A CA 1
ATOM 651 C C . THR A 1 89 ? 23.539 0.335 -8.516 1.00 98.44 89 THR A C 1
ATOM 653 O O . THR A 1 89 ? 22.354 0.324 -8.869 1.00 98.44 89 THR A O 1
ATOM 656 N N . PRO A 1 90 ? 23.863 0.490 -7.217 1.00 98.19 90 PRO A N 1
ATOM 657 C CA . PRO A 1 90 ? 22.854 0.712 -6.178 1.00 98.19 90 PRO A CA 1
ATOM 658 C C . PRO A 1 90 ? 21.911 1.889 -6.474 1.00 98.19 90 PRO A C 1
ATOM 660 O O . PRO A 1 90 ? 20.718 1.812 -6.190 1.00 98.19 90 PRO A O 1
ATOM 663 N N . GLN A 1 91 ? 22.416 2.965 -7.083 1.00 98.19 91 GLN A N 1
ATOM 664 C CA . GLN A 1 91 ? 21.615 4.127 -7.475 1.00 98.19 91 GLN A CA 1
ATOM 665 C C . GLN A 1 91 ? 20.627 3.777 -8.593 1.00 98.19 91 GLN A C 1
ATOM 667 O O . GLN A 1 91 ? 19.465 4.170 -8.519 1.00 98.19 91 GLN A O 1
ATOM 672 N N . GLN A 1 92 ? 21.060 3.002 -9.592 1.00 98.38 92 GLN A N 1
ATOM 673 C CA . GLN A 1 92 ? 20.188 2.532 -10.672 1.00 98.38 92 GLN A CA 1
ATOM 674 C C . GLN A 1 92 ? 19.124 1.556 -10.166 1.00 98.38 92 GLN A C 1
ATOM 676 O O . GLN A 1 92 ? 17.984 1.616 -10.612 1.00 98.38 92 GLN A O 1
ATOM 681 N N . LEU A 1 93 ? 19.456 0.692 -9.204 1.00 98.44 93 LEU A N 1
ATOM 682 C CA . LEU A 1 93 ? 18.462 -0.162 -8.550 1.00 98.44 93 LEU A CA 1
ATOM 683 C C . LEU A 1 93 ? 17.455 0.658 -7.741 1.00 98.44 93 LEU A C 1
ATOM 685 O O . LEU A 1 93 ? 16.258 0.390 -7.787 1.00 98.44 93 LEU A O 1
ATOM 689 N N . ASN A 1 94 ? 17.915 1.684 -7.024 1.00 98.00 94 ASN A N 1
ATOM 690 C CA . ASN A 1 94 ? 17.015 2.572 -6.300 1.00 98.00 94 ASN A CA 1
ATOM 691 C C . ASN A 1 94 ? 16.071 3.328 -7.251 1.00 98.00 94 ASN A C 1
ATOM 693 O O . ASN A 1 94 ? 14.886 3.451 -6.945 1.00 98.00 94 ASN A O 1
ATOM 697 N N . GLN A 1 95 ? 16.576 3.788 -8.399 1.00 98.25 95 GLN A N 1
ATOM 698 C CA . GLN A 1 95 ? 15.765 4.388 -9.461 1.00 98.25 95 GLN A CA 1
ATOM 699 C C . GLN A 1 95 ? 14.733 3.386 -9.998 1.00 98.25 95 GLN A C 1
ATOM 701 O O . GLN A 1 95 ? 13.542 3.691 -10.021 1.00 98.25 95 GLN A O 1
ATOM 706 N N . LEU A 1 96 ? 15.164 2.163 -10.326 1.00 98.25 96 LEU A N 1
ATOM 707 C CA . LEU A 1 96 ? 14.289 1.092 -10.804 1.00 98.25 96 LEU A CA 1
ATOM 708 C C . LEU A 1 96 ? 13.110 0.860 -9.843 1.00 98.25 96 LEU A C 1
ATOM 710 O O . LEU A 1 96 ? 11.953 0.837 -10.261 1.00 98.25 96 LEU A O 1
ATOM 714 N N . LEU A 1 97 ? 13.390 0.765 -8.539 1.00 98.31 97 LEU A N 1
ATOM 715 C CA . LEU A 1 97 ? 12.374 0.523 -7.511 1.00 98.31 97 LEU A CA 1
ATOM 716 C C . LEU A 1 97 ? 11.423 1.695 -7.270 1.00 98.31 97 LEU A C 1
ATOM 718 O O . LEU A 1 97 ? 10.287 1.458 -6.861 1.00 98.31 97 LEU A O 1
ATOM 722 N N . ASN A 1 98 ? 11.883 2.938 -7.437 1.00 98.50 98 ASN A N 1
ATOM 723 C CA . ASN A 1 98 ? 11.099 4.126 -7.090 1.00 98.50 98 ASN A CA 1
ATOM 724 C C . ASN A 1 98 ? 10.370 4.753 -8.283 1.00 98.50 98 ASN A C 1
ATOM 726 O O . ASN A 1 98 ? 9.376 5.456 -8.076 1.00 98.50 98 ASN A O 1
ATOM 730 N N . ASN A 1 99 ? 10.862 4.538 -9.502 1.00 98.56 99 ASN A N 1
ATOM 731 C CA . ASN A 1 99 ? 10.461 5.320 -10.668 1.00 98.56 99 ASN A CA 1
ATOM 732 C C . ASN A 1 99 ? 10.029 4.474 -11.868 1.00 98.56 99 ASN A C 1
ATOM 734 O O . ASN A 1 99 ? 9.285 4.983 -12.697 1.00 98.56 99 ASN A O 1
ATOM 738 N N . GLU A 1 100 ? 10.447 3.212 -11.951 1.00 98.38 100 GLU A N 1
ATOM 739 C CA . GLU A 1 100 ? 10.228 2.353 -13.129 1.00 98.38 100 GLU A CA 1
ATOM 740 C C . GLU A 1 100 ? 9.441 1.074 -12.782 1.00 98.38 100 GLU A C 1
ATOM 742 O O . GLU A 1 100 ? 9.331 0.155 -13.587 1.00 98.38 100 GLU A O 1
ATOM 747 N N . SER A 1 101 ? 8.891 0.998 -11.568 1.00 98.69 101 SER A N 1
ATOM 748 C CA . SER A 1 101 ? 8.162 -0.161 -11.042 1.00 98.69 101 SER A CA 1
ATOM 749 C C . SER A 1 101 ? 6.670 0.156 -10.866 1.00 98.69 101 SER A C 1
ATOM 751 O O . SER A 1 101 ? 6.142 1.099 -11.451 1.00 98.69 101 SER A O 1
ATOM 753 N N . GLY A 1 102 ? 5.963 -0.625 -10.048 1.00 98.56 102 GLY A N 1
ATOM 754 C CA . GLY A 1 102 ? 4.583 -0.330 -9.670 1.00 98.56 102 GLY A CA 1
ATOM 755 C C . GLY A 1 102 ? 3.587 -0.545 -10.810 1.00 98.56 102 GLY A C 1
ATOM 756 O O . GLY A 1 102 ? 3.786 -1.415 -11.659 1.00 98.56 102 GLY A O 1
ATOM 757 N N . LEU A 1 103 ? 2.524 0.261 -10.827 1.00 98.69 103 LEU A N 1
ATOM 758 C CA . LEU A 1 103 ? 1.549 0.288 -11.920 1.00 98.69 103 LEU A CA 1
ATOM 759 C C . LEU A 1 103 ? 2.231 0.552 -13.262 1.00 98.69 103 LEU A C 1
ATOM 761 O O . LEU A 1 103 ? 1.948 -0.155 -14.226 1.00 98.69 103 LEU A O 1
ATOM 765 N N . LEU A 1 104 ? 3.164 1.506 -13.310 1.00 98.75 104 LEU A N 1
ATOM 766 C CA . LEU A 1 104 ? 3.917 1.834 -14.517 1.00 98.75 104 LEU A CA 1
ATOM 767 C C . LEU A 1 104 ? 4.710 0.625 -15.021 1.00 98.75 104 LEU A C 1
ATOM 769 O O . LEU A 1 104 ? 4.553 0.232 -16.172 1.00 98.75 104 LEU A O 1
ATOM 773 N N . GLY A 1 105 ? 5.522 0.015 -14.156 1.00 98.56 105 GLY A N 1
ATOM 774 C CA . GLY A 1 105 ? 6.405 -1.086 -14.544 1.00 98.56 105 GLY A CA 1
ATOM 775 C C . GLY A 1 105 ? 5.663 -2.349 -14.986 1.00 98.56 105 GLY A C 1
ATOM 776 O O . GLY A 1 105 ? 6.114 -3.029 -15.901 1.00 98.56 105 GLY A O 1
ATOM 777 N N . VAL A 1 106 ? 4.516 -2.663 -14.369 1.00 98.56 106 VAL A N 1
ATOM 778 C CA . VAL A 1 106 ? 3.725 -3.848 -14.747 1.00 98.56 106 VAL A CA 1
ATOM 779 C C . VAL A 1 106 ? 2.852 -3.578 -15.969 1.00 98.56 106 VAL A C 1
ATOM 781 O O . VAL A 1 106 ? 2.794 -4.410 -16.868 1.00 98.56 106 VAL A O 1
ATOM 784 N N . SER A 1 107 ? 2.158 -2.436 -16.014 1.00 98.44 107 SER A N 1
ATOM 785 C CA . SER A 1 107 ? 1.263 -2.136 -17.139 1.00 98.44 107 SER A CA 1
ATOM 786 C C . SER A 1 107 ? 2.029 -1.782 -18.413 1.00 98.44 107 SER A C 1
ATOM 788 O O . SER A 1 107 ? 1.543 -2.058 -19.507 1.00 98.44 107 SER A O 1
ATOM 790 N N . GLY A 1 108 ? 3.199 -1.148 -18.278 1.00 98.06 108 GLY A N 1
ATOM 791 C CA . GLY A 1 108 ? 3.926 -0.526 -19.382 1.00 98.06 108 GLY A CA 1
ATOM 792 C C . GLY A 1 108 ? 3.241 0.725 -19.947 1.00 98.06 108 GLY A C 1
ATOM 793 O O . GLY A 1 108 ? 3.625 1.177 -21.021 1.00 98.06 108 GLY A O 1
ATOM 794 N N . ILE A 1 109 ? 2.220 1.262 -19.263 1.00 97.12 109 ILE A N 1
ATOM 795 C CA . ILE A 1 109 ? 1.369 2.350 -19.771 1.00 97.12 109 ILE A CA 1
ATOM 796 C C . ILE A 1 109 ? 1.588 3.650 -18.996 1.00 97.12 109 ILE A C 1
ATOM 798 O O . ILE A 1 109 ? 2.092 4.623 -19.549 1.00 97.12 109 ILE A O 1
ATOM 802 N N . SER A 1 110 ? 1.180 3.690 -17.726 1.00 97.88 110 SER A N 1
ATOM 803 C CA . SER A 1 110 ? 1.119 4.925 -16.935 1.00 97.88 110 SER A CA 1
ATOM 804 C C . SER A 1 110 ? 1.221 4.613 -15.439 1.00 97.88 110 SER A C 1
ATOM 806 O O . SER A 1 110 ? 0.797 3.538 -15.004 1.00 97.88 110 SER A O 1
ATOM 808 N N . PRO A 1 111 ? 1.768 5.530 -14.622 1.00 98.12 111 PRO A N 1
ATOM 809 C CA . PRO A 1 111 ? 1.644 5.452 -13.171 1.00 98.12 111 PRO A CA 1
ATOM 810 C C . PRO A 1 111 ? 0.272 5.921 -12.649 1.00 98.12 111 PRO A C 1
ATOM 812 O O . PRO A 1 111 ? -0.004 5.729 -11.463 1.00 98.12 111 PRO A O 1
ATOM 815 N N . ASP A 1 112 ? -0.566 6.564 -13.475 1.00 98.06 112 ASP A N 1
ATOM 816 C CA . ASP A 1 112 ? -1.915 6.999 -13.089 1.00 98.06 112 ASP A CA 1
ATOM 817 C C . ASP A 1 112 ? -2.894 5.821 -13.159 1.00 98.06 112 ASP A C 1
ATOM 819 O O . ASP A 1 112 ? -3.033 5.152 -14.182 1.00 98.06 112 ASP A O 1
ATOM 823 N N . TYR A 1 113 ? -3.600 5.576 -12.056 1.00 97.75 113 TYR A N 1
ATOM 824 C CA . TYR A 1 113 ? -4.542 4.466 -11.942 1.00 97.75 113 TYR A CA 1
ATOM 825 C C . TYR A 1 113 ? -5.664 4.529 -12.991 1.00 97.75 113 TYR A C 1
ATOM 827 O O . TYR A 1 113 ? -6.053 3.490 -13.514 1.00 97.75 113 TYR A O 1
ATOM 835 N N . ARG A 1 114 ? -6.150 5.730 -13.338 1.00 97.25 114 ARG A N 1
ATOM 836 C CA . ARG A 1 114 ? -7.260 5.923 -14.286 1.00 97.25 114 ARG A CA 1
ATOM 837 C C . ARG A 1 114 ? -6.853 5.566 -15.709 1.00 97.25 114 ARG A C 1
ATOM 839 O O . ARG A 1 114 ? -7.627 4.935 -16.422 1.00 97.25 114 ARG A O 1
ATOM 846 N N . ASP A 1 115 ? -5.632 5.921 -16.102 1.00 98.00 115 ASP A N 1
ATOM 847 C CA . ASP A 1 115 ? -5.090 5.562 -17.416 1.00 98.00 115 ASP A CA 1
ATOM 848 C C . ASP A 1 115 ? -4.956 4.041 -17.544 1.00 98.00 115 ASP A C 1
ATOM 850 O O . ASP A 1 115 ? -5.302 3.458 -18.573 1.00 98.00 115 ASP A O 1
ATOM 854 N N . VAL A 1 116 ? -4.493 3.380 -16.476 1.00 98.38 116 VAL A N 1
ATOM 855 C CA . VAL A 1 116 ? -4.374 1.918 -16.431 1.00 98.38 116 VAL A CA 1
ATOM 856 C C . VAL A 1 116 ? -5.758 1.254 -16.437 1.00 98.38 116 VAL A C 1
ATOM 858 O O . VAL A 1 116 ? -5.942 0.258 -17.132 1.00 98.38 116 VAL A O 1
ATOM 861 N N . GLU A 1 117 ? -6.755 1.803 -15.734 1.00 97.62 117 GLU A N 1
ATOM 862 C CA . GLU A 1 117 ? -8.152 1.343 -15.825 1.00 97.62 117 GLU A CA 1
ATOM 863 C C . GLU A 1 117 ? -8.697 1.451 -17.251 1.00 97.62 117 GLU A C 1
ATOM 865 O O . GLU A 1 117 ? -9.221 0.469 -17.777 1.00 97.62 117 GLU A O 1
ATOM 870 N N . HIS A 1 118 ? -8.507 2.593 -17.913 1.00 98.19 118 HIS A N 1
ATOM 871 C CA . HIS A 1 118 ? -8.954 2.789 -19.291 1.00 98.19 118 HIS A CA 1
ATOM 872 C C . HIS A 1 118 ? -8.268 1.823 -20.271 1.00 98.19 118 HIS A C 1
ATOM 874 O O . HIS A 1 118 ? -8.915 1.225 -21.134 1.00 98.19 118 HIS A O 1
ATOM 880 N N . ALA A 1 119 ? -6.959 1.612 -20.117 1.00 98.31 119 ALA A N 1
ATOM 881 C CA . ALA A 1 119 ? -6.225 0.626 -20.902 1.00 98.31 119 ALA A CA 1
ATOM 882 C C . ALA A 1 119 ? -6.759 -0.801 -20.668 1.00 98.31 119 ALA A C 1
ATOM 884 O O . ALA A 1 119 ? -6.909 -1.571 -21.615 1.00 98.31 119 ALA A O 1
ATOM 885 N N . ALA A 1 120 ? -7.086 -1.164 -19.425 1.00 98.31 120 ALA A N 1
ATOM 886 C CA . ALA A 1 120 ? -7.672 -2.467 -19.122 1.00 98.31 120 ALA A CA 1
ATOM 887 C C . ALA A 1 120 ? -9.056 -2.640 -19.776 1.00 98.31 120 ALA A C 1
ATOM 889 O O . ALA A 1 120 ? -9.339 -3.702 -20.330 1.00 98.31 120 ALA A O 1
ATOM 890 N N . ASP A 1 121 ? -9.886 -1.595 -19.775 1.00 97.69 121 ASP A N 1
ATOM 891 C CA . ASP A 1 121 ? -11.230 -1.616 -20.373 1.00 97.69 121 ASP A CA 1
ATOM 892 C C . ASP A 1 121 ? -11.207 -1.703 -21.902 1.00 97.69 121 ASP A C 1
ATOM 894 O O . ASP A 1 121 ? -12.124 -2.245 -22.514 1.00 97.69 121 ASP A O 1
ATOM 898 N N . THR A 1 122 ? -10.123 -1.236 -22.520 1.00 97.50 122 THR A N 1
ATOM 899 C CA . THR A 1 122 ? -9.866 -1.388 -23.959 1.00 97.50 122 THR A CA 1
ATOM 900 C C . THR A 1 122 ? -9.182 -2.715 -24.316 1.00 97.50 122 THR A C 1
ATOM 902 O O . THR A 1 122 ? -8.822 -2.934 -25.471 1.00 97.50 122 THR A O 1
ATOM 905 N N . GLY A 1 123 ? -9.039 -3.635 -23.351 1.00 97.69 123 GLY A N 1
ATOM 906 C CA . GLY A 1 123 ? -8.547 -4.999 -23.568 1.00 97.69 123 GLY A CA 1
ATOM 907 C C . GLY A 1 123 ? -7.056 -5.210 -23.289 1.00 97.69 123 GLY A C 1
ATOM 908 O O . GLY A 1 123 ? -6.529 -6.281 -23.590 1.00 97.69 123 GLY A O 1
ATOM 909 N N . ASN A 1 124 ? -6.345 -4.239 -22.703 1.00 98.44 124 ASN A N 1
ATOM 910 C CA . ASN A 1 124 ? -4.936 -4.421 -22.356 1.00 98.44 124 ASN A CA 1
ATOM 911 C C . ASN A 1 124 ? -4.774 -5.358 -21.143 1.00 98.44 124 ASN A C 1
ATOM 913 O O . ASN A 1 124 ? -5.006 -4.985 -19.989 1.00 98.44 124 ASN A O 1
ATOM 917 N N . HIS A 1 125 ? -4.302 -6.578 -21.404 1.00 98.12 125 HIS A N 1
ATOM 918 C CA . HIS A 1 125 ? -4.089 -7.594 -20.372 1.00 98.12 125 HIS A CA 1
ATOM 919 C C . HIS A 1 125 ? -3.030 -7.213 -19.323 1.00 98.12 125 HIS A C 1
ATOM 921 O O . HIS A 1 125 ? -3.191 -7.573 -18.157 1.00 98.12 125 HIS A O 1
ATOM 927 N N . GLN A 1 126 ? -1.975 -6.477 -19.695 1.00 98.31 126 GLN A N 1
ATOM 928 C CA . GLN A 1 126 ? -0.946 -6.036 -18.740 1.00 98.31 126 GLN A CA 1
ATOM 929 C C . GLN A 1 126 ? -1.488 -4.972 -17.786 1.00 98.31 126 GLN A C 1
ATOM 931 O O . GLN A 1 126 ? -1.226 -5.015 -16.585 1.00 98.31 126 GLN A O 1
ATOM 936 N N . ALA A 1 127 ? -2.321 -4.061 -18.291 1.00 98.62 127 ALA A N 1
ATOM 937 C CA . ALA A 1 127 ? -3.024 -3.097 -17.456 1.00 98.62 127 ALA A CA 1
ATOM 938 C C . ALA A 1 127 ? -3.971 -3.798 -16.463 1.00 98.62 127 ALA A C 1
ATOM 940 O O . ALA A 1 127 ? -3.929 -3.526 -15.263 1.00 98.62 127 ALA A O 1
ATOM 941 N N . ALA A 1 128 ? -4.750 -4.783 -16.926 1.00 98.62 128 ALA A N 1
ATOM 942 C CA . ALA A 1 128 ? -5.613 -5.583 -16.053 1.00 98.62 128 ALA A CA 1
ATOM 943 C C . ALA A 1 128 ? -4.822 -6.360 -14.977 1.00 98.62 128 ALA A C 1
ATOM 945 O O . ALA A 1 128 ? -5.247 -6.438 -13.817 1.00 98.62 128 ALA A O 1
ATOM 946 N N . LEU A 1 129 ? -3.650 -6.902 -15.334 1.00 98.69 129 LEU A N 1
ATOM 947 C CA . LEU A 1 129 ? -2.740 -7.553 -14.390 1.00 98.69 129 LEU A CA 1
ATOM 948 C C . LEU A 1 129 ? -2.213 -6.562 -13.344 1.00 98.69 129 LEU A C 1
ATOM 950 O O . LEU A 1 129 ? -2.251 -6.870 -12.152 1.00 98.69 129 LEU A O 1
ATOM 954 N N . ALA A 1 130 ? -1.778 -5.369 -13.757 1.00 98.69 130 ALA A N 1
ATOM 955 C CA . ALA A 1 130 ? -1.283 -4.333 -12.851 1.00 98.69 130 ALA A CA 1
ATOM 956 C C . ALA A 1 130 ? -2.336 -3.936 -11.802 1.00 98.69 130 ALA A C 1
ATOM 958 O O . ALA A 1 130 ? -2.042 -3.917 -10.606 1.00 98.69 130 ALA A O 1
ATOM 959 N N . LEU A 1 131 ? -3.585 -3.711 -12.226 1.00 98.69 131 LEU A N 1
ATOM 960 C CA . LEU A 1 131 ? -4.701 -3.394 -11.323 1.00 98.69 131 LEU A CA 1
ATOM 961 C C . LEU A 1 131 ? -5.007 -4.548 -10.361 1.00 98.69 131 LEU A C 1
ATOM 963 O O . LEU A 1 131 ? -5.283 -4.320 -9.180 1.00 98.69 131 LEU A O 1
ATOM 967 N N . THR A 1 132 ? -4.925 -5.788 -10.851 1.00 98.50 132 THR A N 1
ATOM 968 C CA . THR A 1 132 ? -5.111 -6.986 -10.025 1.00 98.50 132 THR A CA 1
ATOM 969 C C . THR A 1 132 ? -4.035 -7.066 -8.948 1.00 98.50 132 THR A C 1
ATOM 971 O O . THR A 1 132 ? -4.366 -7.173 -7.769 1.00 98.50 132 THR A O 1
ATOM 974 N N . LEU A 1 133 ? -2.756 -6.946 -9.315 1.00 98.50 133 LEU A N 1
ATOM 975 C CA . LEU A 1 133 ? -1.645 -6.980 -8.362 1.00 98.50 133 LEU A CA 1
ATOM 976 C C . LEU A 1 133 ? -1.736 -5.848 -7.334 1.00 98.50 133 LEU A C 1
ATOM 978 O O . LEU A 1 133 ? -1.520 -6.089 -6.146 1.00 98.50 133 LEU A O 1
ATOM 982 N N . PHE A 1 134 ? -2.100 -4.639 -7.766 1.00 98.75 134 PHE A N 1
ATOM 983 C CA . PHE A 1 134 ? -2.321 -3.500 -6.878 1.00 98.75 134 PHE A CA 1
ATOM 984 C C . PHE A 1 134 ? -3.369 -3.823 -5.802 1.00 98.75 134 PHE A C 1
ATOM 986 O O . PHE A 1 134 ? -3.093 -3.701 -4.605 1.00 98.75 134 PHE A O 1
ATOM 993 N N . ALA A 1 135 ? -4.543 -4.315 -6.213 1.00 98.44 135 ALA A N 1
ATOM 994 C CA . ALA A 1 135 ? -5.616 -4.675 -5.290 1.00 98.44 135 ALA A CA 1
ATOM 995 C C . ALA A 1 135 ? -5.239 -5.852 -4.370 1.00 98.44 135 ALA A C 1
ATOM 997 O O . ALA A 1 135 ? -5.504 -5.793 -3.168 1.00 98.44 135 ALA A O 1
ATOM 998 N N . GLU A 1 136 ? -4.584 -6.894 -4.899 1.00 97.94 136 GLU A N 1
ATOM 999 C CA . GLU A 1 136 ? -4.137 -8.055 -4.114 1.00 97.94 136 GLU A CA 1
ATOM 1000 C C . GLU A 1 136 ? -3.131 -7.658 -3.022 1.00 97.94 136 GLU A C 1
ATOM 1002 O O . GLU A 1 136 ? -3.266 -8.078 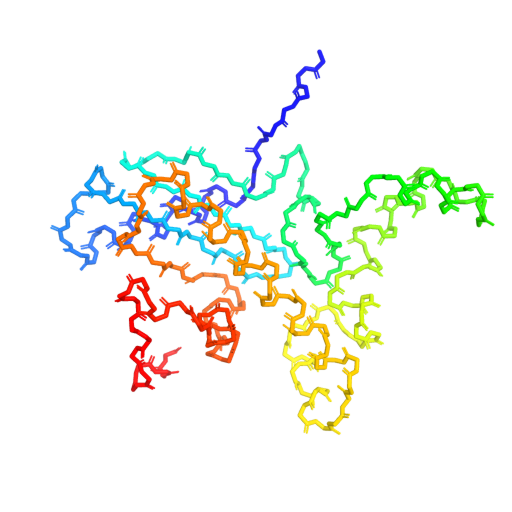-1.873 1.00 97.94 136 GLU A O 1
ATOM 1007 N N . ARG A 1 137 ? -2.142 -6.807 -3.337 1.00 98.12 137 ARG A N 1
ATOM 1008 C CA . ARG A 1 137 ? -1.132 -6.354 -2.360 1.00 98.12 137 ARG A CA 1
ATOM 1009 C C . ARG A 1 137 ? -1.749 -5.543 -1.224 1.00 98.12 137 ARG A C 1
ATOM 1011 O O . ARG A 1 137 ? -1.360 -5.706 -0.064 1.00 98.12 137 ARG A O 1
ATOM 1018 N N . ILE A 1 138 ? -2.728 -4.698 -1.541 1.00 98.62 138 ILE A N 1
ATOM 1019 C CA . ILE A 1 138 ? -3.473 -3.939 -0.533 1.00 98.62 138 ILE A CA 1
ATOM 1020 C C . ILE A 1 138 ? -4.322 -4.884 0.319 1.00 98.62 138 ILE A C 1
ATOM 1022 O O . ILE A 1 138 ? -4.224 -4.834 1.545 1.00 98.62 138 ILE A O 1
ATOM 1026 N N . ARG A 1 139 ? -5.089 -5.793 -0.297 1.00 97.12 139 ARG A N 1
ATOM 1027 C CA . ARG A 1 139 ? -5.910 -6.773 0.431 1.00 97.12 139 ARG A CA 1
ATOM 1028 C C . ARG A 1 139 ? -5.076 -7.651 1.364 1.00 97.12 139 ARG A C 1
ATOM 1030 O O . ARG A 1 139 ? -5.461 -7.838 2.515 1.00 97.12 139 ARG A O 1
ATOM 1037 N N . ALA A 1 140 ? -3.926 -8.146 0.911 1.00 97.19 140 ALA A N 1
ATOM 1038 C CA . ALA A 1 140 ? -3.023 -8.941 1.743 1.00 97.19 140 ALA A CA 1
ATOM 1039 C C . ALA A 1 140 ? -2.533 -8.149 2.971 1.00 97.19 140 ALA A C 1
ATOM 1041 O O . ALA A 1 140 ? -2.492 -8.674 4.086 1.00 97.19 140 ALA A O 1
ATOM 1042 N N . THR A 1 141 ? -2.224 -6.862 2.783 1.00 98.50 141 THR A N 1
ATOM 1043 C CA . THR A 1 141 ? -1.805 -5.963 3.868 1.00 98.50 141 THR A CA 1
ATOM 1044 C C . THR A 1 141 ? -2.945 -5.714 4.858 1.00 98.50 141 THR A C 1
ATOM 1046 O O . THR A 1 141 ? -2.733 -5.805 6.067 1.00 98.50 141 THR A O 1
ATOM 1049 N N . ILE A 1 142 ? -4.165 -5.469 4.362 1.00 97.75 142 ILE A N 1
ATOM 1050 C CA . ILE A 1 142 ? -5.375 -5.347 5.188 1.00 97.75 142 ILE A CA 1
ATOM 1051 C C . ILE A 1 142 ? -5.557 -6.612 6.035 1.00 97.75 142 ILE A C 1
ATOM 1053 O O . ILE A 1 142 ? -5.653 -6.511 7.254 1.00 97.75 142 ILE A O 1
ATOM 1057 N N . GLY A 1 143 ? -5.529 -7.801 5.422 1.00 96.44 143 GLY A N 1
ATOM 1058 C CA . GLY A 1 143 ? -5.684 -9.073 6.135 1.00 96.44 143 GLY A CA 1
ATOM 1059 C C . GLY A 1 143 ? -4.654 -9.261 7.253 1.00 96.44 143 GLY A C 1
ATOM 1060 O O . GLY A 1 143 ? -5.016 -9.604 8.378 1.00 96.44 143 GLY A O 1
ATOM 1061 N N . SER A 1 144 ? -3.383 -8.944 6.982 1.00 97.69 144 SER A N 1
ATOM 1062 C CA . SER A 1 144 ? -2.321 -8.970 7.998 1.00 97.69 144 SER A CA 1
ATOM 1063 C C . SER A 1 144 ? -2.628 -8.044 9.181 1.00 97.69 144 SER A C 1
ATOM 1065 O O . SER A 1 144 ? -2.448 -8.425 10.337 1.00 97.69 144 SER A O 1
ATOM 1067 N N . TYR A 1 145 ? -3.142 -6.842 8.920 1.00 98.25 145 TYR A N 1
ATOM 1068 C CA . TYR A 1 145 ? -3.447 -5.863 9.967 1.00 98.25 145 TYR A CA 1
ATOM 1069 C C . TYR A 1 145 ? -4.679 -6.223 10.787 1.00 98.25 145 TYR A C 1
ATOM 1071 O O . TYR A 1 145 ? -4.669 -6.037 12.003 1.00 98.25 145 TYR A O 1
ATOM 1079 N N . ILE A 1 146 ? -5.702 -6.803 10.160 1.00 96.31 146 ILE A N 1
ATOM 1080 C CA . ILE A 1 146 ? -6.870 -7.339 10.867 1.00 96.31 146 ILE A CA 1
ATOM 1081 C C . ILE A 1 146 ? -6.430 -8.418 11.861 1.00 96.31 146 ILE A C 1
ATOM 1083 O O . ILE A 1 146 ? -6.812 -8.369 13.033 1.00 96.31 146 ILE A O 1
ATOM 1087 N N . MET A 1 147 ? -5.576 -9.347 11.418 1.00 95.88 147 MET A N 1
ATOM 1088 C CA . MET A 1 147 ? -5.044 -10.406 12.279 1.00 95.88 147 MET A CA 1
ATOM 1089 C C . MET A 1 147 ? -4.230 -9.844 13.448 1.00 95.88 147 MET A C 1
ATOM 1091 O O . MET A 1 147 ? -4.427 -10.263 14.585 1.00 95.88 147 MET A O 1
ATOM 1095 N N . GLN A 1 148 ? -3.365 -8.857 13.203 1.00 96.19 148 GLN A N 1
ATOM 1096 C CA . GLN A 1 148 ? -2.559 -8.225 14.255 1.00 96.19 148 GLN A CA 1
ATOM 1097 C C . GLN A 1 148 ? -3.401 -7.461 15.284 1.00 96.19 148 GLN A C 1
ATOM 1099 O O . GLN A 1 148 ? -3.088 -7.465 16.475 1.00 96.19 148 GLN A O 1
ATOM 1104 N N . MET A 1 149 ? -4.469 -6.790 14.848 1.00 97.19 149 MET A N 1
ATOM 1105 C CA . MET A 1 149 ? -5.343 -6.037 15.750 1.00 97.19 149 MET A CA 1
ATOM 1106 C C . MET A 1 149 ? -6.322 -6.929 16.523 1.00 97.19 149 MET A C 1
ATOM 1108 O O . MET A 1 149 ? -6.832 -6.493 17.563 1.00 97.19 149 MET A O 1
ATOM 1112 N N . GLY A 1 150 ? -6.556 -8.161 16.058 1.00 95.06 150 GLY A N 1
ATOM 1113 C CA . GLY A 1 150 ? -7.562 -9.076 16.601 1.00 95.06 150 GLY A CA 1
ATOM 1114 C C . GLY A 1 150 ? -8.982 -8.722 16.153 1.00 95.06 150 GLY A C 1
ATOM 1115 O O . GLY A 1 150 ? -9.923 -8.861 16.930 1.00 95.06 150 GLY A O 1
ATOM 1116 N N . GLY A 1 151 ? -9.133 -8.184 14.940 1.00 93.25 151 GLY A N 1
ATOM 1117 C CA . GLY A 1 151 ? -10.411 -7.815 14.329 1.00 93.25 151 GLY A CA 1
ATOM 1118 C C . GLY A 1 151 ? -10.410 -6.418 13.710 1.00 93.25 151 GLY A C 1
ATOM 1119 O O . GLY A 1 151 ? -9.383 -5.738 13.666 1.00 93.25 151 GLY A O 1
ATOM 1120 N N . LEU A 1 152 ? -11.575 -6.012 13.212 1.00 95.31 152 LEU A N 1
ATOM 1121 C CA . LEU A 1 152 ? -11.774 -4.796 12.433 1.00 95.31 152 LEU A CA 1
ATOM 1122 C C . LEU A 1 152 ? -13.148 -4.204 12.738 1.00 95.31 152 LEU A C 1
ATOM 1124 O O . LEU A 1 152 ? -14.137 -4.926 12.671 1.00 95.31 152 LEU A O 1
ATOM 1128 N N . ASP A 1 153 ? -13.197 -2.905 13.015 1.00 94.75 153 ASP A N 1
ATOM 1129 C CA . ASP A 1 153 ? -14.448 -2.158 13.181 1.00 94.75 153 ASP A CA 1
ATOM 1130 C C . ASP A 1 153 ? -14.739 -1.285 11.951 1.00 94.75 153 ASP A C 1
ATOM 1132 O O . ASP A 1 153 ? -15.894 -1.108 11.576 1.00 94.75 153 ASP A O 1
ATOM 1136 N N . ALA A 1 154 ? -13.699 -0.770 11.281 1.00 94.69 154 ALA A N 1
ATOM 1137 C CA . ALA A 1 154 ? -13.861 0.019 10.062 1.00 94.69 154 ALA A CA 1
ATOM 1138 C C . ALA A 1 154 ? -12.674 -0.099 9.096 1.00 94.69 154 ALA A C 1
ATOM 1140 O O . ALA A 1 154 ? -11.510 -0.090 9.504 1.00 94.69 154 ALA A O 1
ATOM 1141 N N . LEU A 1 155 ? -12.984 -0.124 7.799 1.00 96.12 155 LEU A N 1
ATOM 1142 C CA . LEU A 1 155 ? -12.029 0.030 6.704 1.00 96.12 155 LEU A CA 1
ATOM 1143 C C . LEU A 1 155 ? -12.271 1.386 6.030 1.00 96.12 155 LEU A C 1
ATOM 1145 O O . LEU A 1 155 ? -13.371 1.648 5.549 1.00 96.12 155 LEU A O 1
ATOM 1149 N N . VAL A 1 156 ? -11.257 2.249 6.004 1.00 97.06 156 VAL A N 1
ATOM 1150 C CA . VAL A 1 156 ? -11.350 3.613 5.462 1.00 97.06 156 VAL A CA 1
ATOM 1151 C C . VAL A 1 156 ? -10.511 3.723 4.200 1.00 97.06 156 VAL A C 1
ATOM 1153 O O . VAL A 1 156 ? -9.348 3.332 4.203 1.00 97.06 156 VAL A O 1
ATOM 1156 N N . PHE A 1 157 ? -11.073 4.309 3.146 1.00 98.12 157 PHE A N 1
ATOM 1157 C CA . PHE A 1 157 ? -10.347 4.678 1.933 1.00 98.12 157 PHE A CA 1
ATOM 1158 C C . PHE A 1 157 ? -10.231 6.200 1.847 1.00 98.12 157 PHE A C 1
ATOM 1160 O O . PHE A 1 157 ? -11.214 6.907 2.049 1.00 98.12 157 PHE A O 1
ATOM 1167 N N . THR A 1 158 ? -9.030 6.694 1.559 1.00 98.25 158 THR A N 1
ATOM 1168 C CA . THR A 1 158 ? -8.730 8.118 1.340 1.00 98.25 158 THR A CA 1
ATOM 1169 C C . THR A 1 158 ? -7.638 8.265 0.280 1.00 98.25 158 THR A C 1
ATOM 1171 O O . THR A 1 158 ? -7.057 7.269 -0.160 1.00 98.25 158 THR A O 1
ATOM 1174 N N . GLY A 1 159 ? -7.326 9.493 -0.122 1.00 96.81 159 GLY A N 1
ATOM 1175 C CA . GLY A 1 159 ? -6.377 9.798 -1.182 1.00 96.81 159 GLY A CA 1
ATOM 1176 C C . GLY A 1 159 ? -7.030 9.712 -2.558 1.00 96.81 159 GLY A C 1
ATOM 1177 O O . GLY A 1 159 ? -8.149 9.222 -2.708 1.00 96.81 159 GLY A O 1
ATOM 1178 N N . GLY A 1 160 ? -6.315 10.180 -3.584 1.00 97.06 160 GLY A N 1
ATOM 1179 C CA . GLY A 1 160 ? -6.880 10.354 -4.924 1.00 97.06 160 GLY A CA 1
ATOM 1180 C C . GLY A 1 160 ? -7.521 9.092 -5.514 1.00 97.06 160 GLY A C 1
ATOM 1181 O O . GLY A 1 160 ? -8.603 9.176 -6.083 1.00 97.06 160 GLY A O 1
ATOM 1182 N N . ILE A 1 161 ? -6.912 7.916 -5.342 1.00 98.06 161 ILE A N 1
ATOM 1183 C CA . ILE A 1 161 ? -7.485 6.644 -5.814 1.00 98.06 161 ILE A CA 1
ATOM 1184 C C . ILE A 1 161 ? -8.590 6.177 -4.860 1.00 98.06 161 ILE A C 1
ATOM 1186 O O . ILE A 1 161 ? -9.653 5.751 -5.305 1.00 98.06 161 ILE A O 1
ATOM 1190 N N . GLY A 1 162 ? -8.350 6.261 -3.548 1.00 97.25 162 GLY A N 1
ATOM 1191 C CA . GLY A 1 162 ? -9.267 5.744 -2.529 1.00 97.25 162 GLY A CA 1
ATOM 1192 C C . GLY A 1 162 ? -10.619 6.457 -2.518 1.00 97.25 162 GLY A C 1
ATOM 1193 O O . GLY A 1 162 ? -11.648 5.806 -2.339 1.00 97.25 162 GLY A O 1
ATOM 1194 N N . GLU A 1 163 ? -10.619 7.766 -2.760 1.00 95.69 163 GLU A N 1
ATOM 1195 C CA . GLU A 1 163 ? -11.819 8.607 -2.805 1.00 95.69 163 GLU A CA 1
ATOM 1196 C C . GLU A 1 163 ? -12.557 8.459 -4.139 1.00 95.69 163 GLU A C 1
ATOM 1198 O O . GLU A 1 163 ? -13.762 8.219 -4.140 1.00 95.69 163 GLU A O 1
ATOM 1203 N N . ASN A 1 164 ? -11.842 8.472 -5.268 1.00 95.25 164 ASN A N 1
ATOM 1204 C CA . ASN A 1 164 ? -12.480 8.624 -6.581 1.00 95.25 164 ASN A CA 1
ATOM 1205 C C . ASN A 1 164 ? -12.730 7.309 -7.342 1.00 95.25 164 ASN A C 1
ATOM 1207 O O . ASN A 1 164 ? -13.553 7.293 -8.253 1.00 95.25 164 ASN A O 1
ATOM 1211 N N . SER A 1 165 ? -12.058 6.197 -7.009 1.00 95.56 165 SER A N 1
ATOM 1212 C CA . SER A 1 165 ? -12.239 4.928 -7.739 1.00 95.56 165 SER A CA 1
ATOM 1213 C C . SER A 1 165 ? -13.068 3.915 -6.945 1.00 95.56 165 SER A C 1
ATOM 1215 O O . SER A 1 165 ? -12.563 3.143 -6.123 1.00 95.56 165 SER A O 1
ATOM 1217 N N . ALA A 1 166 ? -14.371 3.864 -7.240 1.00 94.25 166 ALA A N 1
ATOM 1218 C CA . ALA A 1 166 ? -15.262 2.828 -6.714 1.00 94.25 166 ALA A CA 1
ATOM 1219 C C . ALA A 1 166 ? -14.820 1.414 -7.136 1.00 94.25 166 ALA A C 1
ATOM 1221 O O . ALA A 1 166 ? -14.953 0.464 -6.361 1.00 94.25 166 ALA A O 1
ATOM 1222 N N . ARG A 1 167 ? -14.248 1.276 -8.338 1.00 94.50 167 ARG A N 1
ATOM 1223 C CA . ARG A 1 167 ? -13.727 0.008 -8.859 1.00 94.50 167 ARG A CA 1
ATOM 1224 C C . ARG A 1 167 ? -12.490 -0.457 -8.095 1.00 94.50 167 ARG A C 1
ATOM 1226 O O . ARG A 1 167 ? -12.436 -1.634 -7.738 1.00 94.50 167 ARG A O 1
ATOM 1233 N N . ALA A 1 168 ? -11.567 0.444 -7.746 1.00 96.62 168 ALA A N 1
ATOM 1234 C CA . ALA A 1 168 ? -10.440 0.118 -6.871 1.00 96.62 168 ALA A CA 1
ATOM 1235 C C . ALA A 1 168 ? -10.923 -0.400 -5.510 1.00 96.62 168 ALA A C 1
ATOM 1237 O O . ALA A 1 168 ? -10.497 -1.468 -5.064 1.00 96.62 168 ALA A O 1
ATOM 1238 N N . ARG A 1 169 ? -11.863 0.318 -4.874 1.00 96.00 169 ARG A N 1
ATOM 1239 C CA . ARG A 1 169 ? -12.449 -0.096 -3.587 1.00 96.00 169 ARG A CA 1
ATOM 1240 C C . ARG A 1 169 ? -13.103 -1.474 -3.683 1.00 96.00 169 ARG A C 1
ATOM 1242 O O . ARG A 1 169 ? -12.820 -2.334 -2.855 1.00 96.00 169 ARG A O 1
ATOM 1249 N N . ALA A 1 170 ? -13.912 -1.718 -4.714 1.00 93.88 170 ALA A N 1
ATOM 1250 C CA . ALA A 1 170 ? -14.557 -3.013 -4.930 1.00 93.88 170 ALA A CA 1
ATOM 1251 C C . ALA A 1 170 ? -13.534 -4.144 -5.147 1.00 93.88 170 ALA A C 1
ATOM 1253 O O . ALA A 1 170 ? -13.646 -5.209 -4.541 1.00 93.88 170 ALA A O 1
ATOM 1254 N N . ALA A 1 171 ? -12.496 -3.910 -5.956 1.00 95.31 171 ALA A N 1
ATOM 1255 C CA . ALA A 1 171 ? -11.449 -4.894 -6.219 1.00 95.31 171 ALA A CA 1
ATOM 1256 C C . ALA A 1 171 ? -10.640 -5.248 -4.959 1.00 95.31 171 ALA A C 1
ATOM 1258 O O . ALA A 1 171 ? -10.309 -6.419 -4.753 1.00 95.31 171 ALA A O 1
ATOM 1259 N N . ILE A 1 172 ? -10.353 -4.261 -4.103 1.00 96.25 172 ILE A N 1
ATOM 1260 C CA . ILE A 1 172 ? -9.661 -4.449 -2.818 1.00 96.25 172 ILE A CA 1
ATOM 1261 C C . ILE A 1 172 ? -10.562 -5.191 -1.823 1.00 96.25 172 ILE A C 1
ATOM 1263 O O . ILE A 1 172 ? -10.117 -6.149 -1.188 1.00 96.25 172 ILE A O 1
ATOM 1267 N N . CYS A 1 173 ? -11.834 -4.799 -1.725 1.00 93.81 173 CYS A N 1
ATOM 1268 C CA . CYS A 1 173 ? -12.805 -5.403 -0.812 1.00 93.81 173 CYS A CA 1
ATOM 1269 C C . CYS A 1 173 ? -13.322 -6.776 -1.262 1.00 93.81 173 CYS A C 1
ATOM 1271 O O . CYS A 1 173 ? -13.982 -7.460 -0.479 1.00 93.81 173 CYS A O 1
ATOM 1273 N N . ARG A 1 174 ? -13.021 -7.211 -2.492 1.00 91.06 174 ARG A N 1
ATOM 1274 C CA . ARG A 1 174 ? -13.393 -8.545 -2.979 1.00 91.06 174 ARG A CA 1
ATOM 1275 C C . ARG A 1 174 ? -12.935 -9.618 -1.987 1.00 91.06 174 ARG A C 1
ATOM 1277 O O . ARG A 1 174 ? -11.780 -9.621 -1.557 1.00 91.06 174 ARG A O 1
ATOM 1284 N N . ASN A 1 175 ? -13.849 -10.535 -1.673 1.00 86.25 175 ASN A N 1
ATOM 1285 C CA . ASN A 1 175 ? -13.684 -11.630 -0.714 1.00 86.25 175 ASN A CA 1
ATOM 1286 C C . ASN A 1 175 ? -13.455 -11.195 0.742 1.00 86.25 175 ASN A C 1
ATOM 1288 O O . ASN A 1 175 ? -13.017 -12.019 1.533 1.00 86.25 175 ASN A O 1
ATOM 1292 N N . LEU A 1 176 ? -13.763 -9.954 1.135 1.00 84.56 176 LEU A N 1
ATOM 1293 C CA . LEU A 1 176 ? -13.746 -9.551 2.550 1.00 84.56 176 LEU A CA 1
ATOM 1294 C C . LEU A 1 176 ? -15.092 -9.779 3.262 1.00 84.56 176 LEU A C 1
ATOM 1296 O O . LEU A 1 176 ? -15.192 -9.572 4.467 1.00 84.56 176 LEU A O 1
ATOM 1300 N N . ASN A 1 177 ? -16.111 -10.265 2.548 1.00 80.56 177 ASN A N 1
ATOM 1301 C CA . ASN A 1 177 ? -17.474 -10.455 3.055 1.00 80.56 177 ASN A CA 1
ATOM 1302 C C . ASN A 1 177 ? -17.544 -11.393 4.272 1.00 80.56 177 ASN A C 1
ATOM 1304 O O . ASN A 1 177 ? -18.386 -11.205 5.146 1.00 80.56 177 ASN A O 1
ATOM 1308 N N . PHE A 1 178 ? -16.640 -12.377 4.368 1.00 81.19 178 PHE A N 1
ATOM 1309 C CA . PHE A 1 178 ? -16.581 -13.301 5.510 1.00 81.19 178 PHE A CA 1
ATOM 1310 C C . PHE A 1 178 ? -16.217 -12.607 6.835 1.00 81.19 178 PHE A C 1
ATOM 1312 O O . PHE A 1 178 ? -16.419 -13.178 7.901 1.00 81.19 178 PHE A O 1
ATOM 1319 N N . LEU A 1 179 ? -15.694 -11.378 6.778 1.00 80.38 179 LEU A N 1
ATOM 1320 C CA . LEU A 1 179 ? -15.389 -10.548 7.945 1.00 80.38 179 LEU A CA 1
ATOM 1321 C C . LEU A 1 179 ? -16.601 -9.737 8.428 1.00 80.38 179 LEU A C 1
ATOM 1323 O O . LEU A 1 179 ? -16.455 -8.899 9.312 1.00 80.38 179 LEU A O 1
ATOM 1327 N N . GLY A 1 180 ? -17.777 -9.919 7.816 1.00 73.50 180 GLY A N 1
ATOM 1328 C CA . GLY A 1 180 ? -18.944 -9.065 8.052 1.00 73.50 180 GLY A CA 1
ATOM 1329 C C . GLY A 1 180 ? -18.845 -7.693 7.375 1.00 73.50 180 GLY A C 1
ATOM 1330 O O . GLY A 1 180 ? -19.695 -6.836 7.601 1.00 73.50 180 GLY A O 1
ATOM 1331 N N . LEU A 1 181 ? -17.831 -7.475 6.527 1.00 70.69 181 LEU A N 1
ATOM 1332 C CA . LEU A 1 181 ? -17.721 -6.284 5.688 1.00 70.69 181 LEU A CA 1
ATOM 1333 C C . LEU A 1 181 ? -18.666 -6.418 4.489 1.00 70.69 181 LEU A C 1
ATOM 1335 O O . LEU A 1 181 ? -18.367 -7.134 3.534 1.00 70.69 181 LEU A O 1
ATOM 1339 N N . ALA A 1 182 ? -19.793 -5.714 4.523 1.00 60.59 182 ALA A N 1
ATOM 1340 C CA . ALA A 1 182 ? -20.646 -5.531 3.355 1.00 60.59 182 ALA A CA 1
ATOM 1341 C C . ALA A 1 182 ? -20.301 -4.197 2.682 1.00 60.59 182 ALA A C 1
ATOM 1343 O O . ALA A 1 182 ? -20.383 -3.138 3.306 1.00 60.59 182 ALA A O 1
ATOM 1344 N N . VAL A 1 183 ? -19.900 -4.244 1.410 1.00 63.50 183 VAL A N 1
ATOM 1345 C CA . VAL A 1 183 ? -19.840 -3.037 0.581 1.00 63.50 183 VAL A CA 1
ATOM 1346 C C . VAL A 1 183 ? -21.276 -2.696 0.198 1.00 63.50 183 VAL A C 1
ATOM 1348 O O . VAL A 1 183 ? -21.947 -3.490 -0.455 1.00 63.50 183 VAL A O 1
ATOM 1351 N N . ASP A 1 184 ? -21.748 -1.534 0.638 1.00 64.44 184 ASP A N 1
ATOM 1352 C CA . ASP A 1 184 ? -23.029 -0.971 0.215 1.00 64.44 184 ASP A CA 1
ATOM 1353 C C . ASP A 1 184 ? -22.894 -0.516 -1.248 1.00 64.44 184 ASP A C 1
ATOM 1355 O O . ASP A 1 184 ? -22.306 0.526 -1.549 1.00 64.44 184 ASP A O 1
ATOM 1359 N N . GLU A 1 185 ? -23.359 -1.365 -2.163 1.00 57.34 185 GLU A N 1
ATOM 1360 C CA . GLU A 1 185 ? -23.259 -1.167 -3.610 1.00 57.34 185 GLU A CA 1
ATOM 1361 C C . GLU A 1 185 ? -24.063 0.056 -4.097 1.00 57.34 185 GLU A C 1
ATOM 1363 O O . GLU A 1 185 ? -23.721 0.619 -5.137 1.00 57.34 185 GLU A O 1
ATOM 1368 N N . GLU A 1 186 ? -25.063 0.521 -3.334 1.00 52.25 186 GLU A N 1
ATOM 1369 C CA . GLU A 1 186 ? -25.872 1.705 -3.667 1.00 52.25 186 GLU A CA 1
ATOM 1370 C C . GLU A 1 186 ? -25.147 3.024 -3.346 1.00 52.25 186 GLU A C 1
ATOM 1372 O O . GLU A 1 186 ? -25.362 4.033 -4.016 1.00 52.25 186 GLU A O 1
ATOM 1377 N N . LYS A 1 187 ? -24.200 3.033 -2.396 1.00 55.28 187 LYS A N 1
ATOM 1378 C CA . LYS A 1 187 ? -23.393 4.221 -2.033 1.00 55.28 187 LYS A CA 1
ATOM 1379 C C . LYS A 1 187 ? -22.150 4.427 -2.906 1.00 55.28 187 LYS A C 1
ATOM 1381 O O . LYS A 1 187 ? -21.144 4.979 -2.456 1.00 55.28 187 LYS A O 1
ATOM 1386 N N . LYS A 1 188 ? -22.192 3.993 -4.167 1.00 44.84 188 LYS A N 1
ATOM 1387 C CA . LYS A 1 188 ? -21.078 4.138 -5.121 1.00 44.84 188 LYS A CA 1
ATOM 1388 C C . LYS A 1 188 ? -20.932 5.534 -5.735 1.00 44.84 188 LYS A C 1
ATOM 1390 O O . LYS A 1 188 ? -19.946 5.759 -6.431 1.00 44.84 188 LYS A O 1
ATOM 1395 N N . SER A 1 189 ? -21.847 6.463 -5.462 1.00 40.56 189 SER A N 1
ATOM 1396 C CA . SER A 1 189 ? -21.815 7.828 -5.996 1.00 40.56 189 SER A CA 1
ATOM 1397 C C . SER A 1 189 ? -21.610 8.879 -4.900 1.00 40.56 189 SER A C 1
ATOM 1399 O O . SER A 1 189 ? -22.571 9.335 -4.276 1.00 40.56 189 SER A O 1
ATOM 1401 N N . ALA A 1 190 ? -20.352 9.259 -4.700 1.00 36.19 190 ALA A N 1
ATOM 1402 C CA . ALA A 1 190 ? -19.913 10.586 -4.275 1.00 36.19 190 ALA A CA 1
ATOM 1403 C C . ALA A 1 190 ? -18.494 10.793 -4.811 1.00 36.19 190 ALA A C 1
ATOM 1405 O O . ALA A 1 190 ? -17.695 9.836 -4.674 1.00 36.19 190 ALA A O 1
#